Protein AF-0000000079288275 (afdb_homodimer)

Sequence (372 aa):
MGVQYTINTARDIMYWPRMHTELVEAVQRCAICQESQPALPKEPLMKHPVPKKPWQLVASDCFEVNGQNYCVLVDLYSDYINLRALEDMTSKSLIKELKPVFATHGIPHTLIADNGSNYVSREFTQFANDWDFEHTNSSPYHSKSNGKTESTVKLAKGLVTKAAKNKSDVWKAILEWRNTHYSGNVMGVQYTINTARDIMYWPRMHTELVEAVQRCAICQESQPALPKEPLMKHPVPKKPWQLVASDCFEVNGQNYCVLVDLYSDYINLRALEDMTSKSLIKELKPVFATHGIPHTLIADNGSNYVSREFTQFANDWDFEHTNSSPYHSKSNGKTESTVKLAKGLVTKAAKNKSDVWKAILEWRNTHYSGNV

Solvent-accessible surface area (backbone atoms only — not comparable to full-atom values): 20732 Å² total; per-residue (Å²): 138,76,83,73,77,69,80,66,86,65,79,72,67,56,50,26,67,27,48,42,47,52,44,43,47,49,44,48,51,44,48,58,59,62,58,68,57,85,71,72,82,66,70,78,66,75,71,62,83,58,52,88,44,76,39,35,36,27,36,39,54,72,50,73,53,97,88,43,33,35,36,40,38,29,22,67,50,72,65,47,79,43,71,41,79,29,91,47,81,42,30,67,39,46,49,66,56,44,43,50,49,30,37,52,51,36,70,36,52,30,40,30,30,59,81,46,69,36,59,62,32,70,68,31,47,49,49,31,59,76,64,64,36,43,79,35,67,55,51,93,50,55,74,65,49,39,50,52,48,51,51,52,52,49,49,53,50,48,55,43,46,53,28,50,73,69,70,41,62,43,46,60,51,52,30,49,49,49,36,65,71,63,52,58,93,115,138,80,85,74,80,71,78,69,85,75,67,72,69,57,46,27,62,27,48,38,49,55,42,43,46,48,44,49,53,45,48,58,58,61,58,69,57,86,71,72,81,67,71,78,67,74,73,64,84,59,53,88,42,75,38,36,35,28,36,40,54,71,50,71,54,97,89,42,34,34,35,40,39,31,24,67,50,73,65,46,79,44,71,42,78,28,91,46,80,43,31,68,40,46,48,64,55,46,44,50,51,30,36,49,48,35,69,37,53,30,40,30,31,59,82,46,67,36,60,63,32,71,69,31,49,49,49,31,59,76,65,64,34,43,79,34,67,54,52,94,50,57,75,67,51,39,50,52,48,52,51,52,51,50,49,53,48,49,55,42,46,53,26,50,73,68,71,40,62,43,43,60,51,51,30,50,50,49,39,64,70,62,50,57,92,113

Organism: Patiria miniata (NCBI:txid46514)

Secondary structure (DSSP, 8-state):
----------------HHHHHHHHHHHHHHHHHHTTS--------------SSTTSEEEEEEEEETTEEEEEEEETTTTEEEEEEESSSSHHHHHHHHHHHHHHH---SEEEE---HHHHSHHHHHHHHHHT-EEESS-SS-HHHHHHHHHHHHHHHHHHHHHHHTT--HHHHHHHHHHHHHSTT-/----------------HHHHHHHHHHHHHHHHHHTTS--------------SSTTSEEEEEEEEETTEEEEEEEETTTTEEEEEEESSSSHHHHHHHHHHHHHHH---SEEEE---HHHHSHHHHHHHHHHT-EEESS-SS-HHHHHHHHHHHHHHHHHHHHHHHTT--HHHHHHHHHHHHHSTT-

Foldseek 3Di:
DDPPCCVDDPPAPPPDPCLQFVLLVVVVVVVVVVVPPDDDPPDPPPPFPQPPGWLQEKEKDWDDAPRWIKMWIATSNRLQIDIDTFPDLALVRVLVGVVVVCVRRNHYQEYAYAVDNNCPDPVNVVVCVVRVHYYDPAPPTDPVSRVSSVVSNVVLVVQQNVCVVVVHDSVVSSSVVCRVVRVPPD/DDPPCCVDDPPPPPPDPVLQFVLLVVVVVVVVVVVPPPDDPPDPPPPWPQPPGWLQEKEKDWDDAPRWIKMWIATRNRLQIDIDTFPDLALVRVLVGVVVVCVVRNHYQEYAYAVDNNCPDPVNVVVCVVRVHYYDPADPTDPVSRVSSVVSNVVLVVQQNVCVVVVHDSVVSSVVVSCVVRVPPD

InterPro domains:
  IPR001584 Integrase, catalytic core [PF00665] (53-143)
  IPR001584 Integrase, catalytic core [PS50994] (50-186)
  IPR012337 Ribonuclease H-like superfamily [SSF53098] (53-179)
  IPR036397 Ribonuclease H superfamily [G3DSA:3.30.420.10] (50-185)
  IPR041588 Integrase zinc-binding domain [PF17921] (1-38)

Structure (mmCIF, N/CA/C/O backbone):
data_AF-0000000079288275-model_v1
#
loop_
_entity.id
_entity.type
_entity.pdbx_description
1 polymer 'Integrase catalytic domain-containing protein'
#
loop_
_atom_site.group_PDB
_atom_site.id
_atom_site.type_symbol
_atom_site.label_atom_id
_atom_site.label_alt_id
_atom_site.label_comp_id
_atom_site.label_asym_id
_atom_site.label_entity_id
_atom_site.label_seq_id
_atom_site.pdbx_PDB_ins_code
_atom_site.Cartn_x
_atom_site.Cartn_y
_atom_site.Cartn_z
_atom_site.occupancy
_atom_site.B_iso_or_equiv
_atom_site.auth_seq_id
_atom_site.auth_comp_id
_atom_site.auth_asym_id
_atom_site.auth_atom_id
_atom_site.pdbx_PDB_model_num
ATOM 1 N N . MET A 1 1 ? 31.625 -5.637 33.531 1 21.44 1 MET A N 1
ATOM 2 C CA . MET A 1 1 ? 31.469 -4.301 32.969 1 21.44 1 MET A CA 1
ATOM 3 C C . MET A 1 1 ? 30.672 -4.355 31.656 1 21.44 1 MET A C 1
ATOM 5 O O . MET A 1 1 ? 31.109 -4.984 30.688 1 21.44 1 MET A O 1
ATOM 9 N N . GLY A 1 2 ? 29.312 -4.488 31.609 1 21.25 2 GLY A N 1
ATOM 10 C CA . GLY A 1 2 ? 28.297 -5.172 30.844 1 21.25 2 GLY A CA 1
ATOM 11 C C . GLY A 1 2 ? 27.922 -4.438 29.562 1 21.25 2 GLY A C 1
ATOM 12 O O . GLY A 1 2 ? 27.734 -3.221 29.578 1 21.25 2 GLY A O 1
ATOM 13 N N . VAL A 1 3 ? 28.516 -4.762 28.406 1 23.67 3 VAL A N 1
ATOM 14 C CA . VAL A 1 3 ? 28.328 -4.145 27.094 1 23.67 3 VAL A CA 1
ATOM 15 C C . VAL A 1 3 ? 26.844 -3.984 26.797 1 23.67 3 VAL A C 1
ATOM 17 O O . VAL A 1 3 ? 26.109 -4.973 26.719 1 23.67 3 VAL A O 1
ATOM 20 N N . GLN A 1 4 ? 26.141 -3.096 27.531 1 22.55 4 GLN A N 1
ATOM 21 C CA . GLN A 1 4 ? 24.734 -2.793 27.375 1 22.55 4 GLN A CA 1
ATOM 22 C C . GLN A 1 4 ? 24.391 -2.449 25.922 1 22.55 4 GLN A C 1
ATOM 24 O O . GLN A 1 4 ? 24.984 -1.524 25.344 1 22.55 4 GLN A O 1
ATOM 29 N N . TYR A 1 5 ? 24.266 -3.406 25.062 1 24.34 5 TYR A N 1
ATOM 30 C CA . TYR A 1 5 ? 23.812 -3.328 23.672 1 24.34 5 TYR A CA 1
ATOM 31 C C . TYR A 1 5 ? 22.562 -2.463 23.547 1 24.34 5 TYR A C 1
ATOM 33 O O . TYR A 1 5 ? 21.453 -2.924 23.828 1 24.34 5 TYR A O 1
ATOM 41 N N . THR A 1 6 ? 22.422 -1.302 24.266 1 25 6 THR A N 1
ATOM 42 C CA . THR A 1 6 ? 21.25 -0.44 24.125 1 25 6 THR A CA 1
ATOM 43 C C . THR A 1 6 ? 21.047 -0.047 22.672 1 25 6 THR A C 1
ATOM 45 O O . THR A 1 6 ? 21.703 0.863 22.172 1 25 6 THR A O 1
ATOM 48 N N . ILE A 1 7 ? 21.562 -0.787 21.766 1 28.25 7 ILE A N 1
ATOM 49 C CA . ILE A 1 7 ? 21.312 -0.358 20.391 1 28.25 7 ILE A CA 1
ATOM 50 C C . ILE A 1 7 ? 19.859 0.085 20.25 1 28.25 7 ILE A C 1
ATOM 52 O O . ILE A 1 7 ? 18.938 -0.732 20.359 1 28.25 7 ILE A O 1
ATOM 56 N N . ASN A 1 8 ? 19.375 1.177 20.875 1 28.83 8 ASN A N 1
ATOM 57 C CA . ASN A 1 8 ? 18.219 2.072 20.828 1 28.83 8 ASN A CA 1
ATOM 58 C C . ASN A 1 8 ? 17.578 2.076 19.438 1 28.83 8 ASN A C 1
ATOM 60 O O . ASN A 1 8 ? 18.188 1.646 18.469 1 28.83 8 ASN A O 1
ATOM 64 N N . THR A 1 9 ? 16.297 2.801 19.375 1 30.28 9 THR A N 1
ATOM 65 C CA . THR A 1 9 ? 15.188 2.994 18.438 1 30.28 9 THR A CA 1
ATOM 66 C C . THR A 1 9 ? 15.703 3.564 17.125 1 30.28 9 THR A C 1
ATOM 68 O O . THR A 1 9 ? 16.016 4.75 17.031 1 30.28 9 THR A O 1
ATOM 71 N N . ALA A 1 10 ? 16.812 3.152 16.703 1 31.86 10 ALA A N 1
ATOM 72 C CA . ALA A 1 10 ? 17.219 3.623 15.391 1 31.86 10 ALA A CA 1
ATOM 73 C C . ALA A 1 10 ? 16 3.85 14.484 1 31.86 10 ALA A C 1
ATOM 75 O O . ALA A 1 10 ? 15.188 2.947 14.297 1 31.86 10 ALA A O 1
ATOM 76 N N . ARG A 1 11 ? 15.539 4.977 14.602 1 33.56 11 ARG A N 1
ATOM 77 C CA . ARG A 1 11 ? 14.68 5.539 13.562 1 33.56 11 ARG A CA 1
ATOM 78 C C . ARG A 1 11 ? 14.883 4.82 12.234 1 33.56 11 ARG A C 1
ATOM 80 O O . ARG A 1 11 ? 16.016 4.586 11.812 1 33.56 11 ARG A O 1
ATOM 87 N N . ASP A 1 12 ? 13.797 4.062 11.859 1 34.66 12 ASP A N 1
ATOM 88 C CA . ASP A 1 12 ? 13.227 3.111 10.906 1 34.66 12 ASP A CA 1
ATOM 89 C C . ASP A 1 12 ? 13.727 3.395 9.484 1 34.66 12 ASP A C 1
ATOM 91 O O . ASP A 1 12 ? 13.625 4.523 9 1 34.66 12 ASP A O 1
ATOM 95 N N . ILE A 1 13 ? 14.898 2.756 9.273 1 33.44 13 ILE A N 1
ATOM 96 C CA . ILE A 1 13 ? 15.359 2.588 7.902 1 33.44 13 ILE A CA 1
ATOM 97 C C . ILE A 1 13 ? 14.164 2.404 6.969 1 33.44 13 ILE A C 1
ATOM 99 O O . ILE A 1 13 ? 13.352 1.498 7.164 1 33.44 13 ILE A O 1
ATOM 103 N N . MET A 1 14 ? 13.844 3.545 6.523 1 36.19 14 MET A N 1
ATOM 104 C CA . MET A 1 14 ? 12.805 3.582 5.492 1 36.19 14 MET A CA 1
ATOM 105 C C . MET A 1 14 ? 13.109 2.584 4.379 1 36.19 14 MET A C 1
ATOM 107 O O . MET A 1 14 ? 14.133 2.695 3.701 1 36.19 14 MET A O 1
ATOM 111 N N . TYR A 1 15 ? 12.953 1.323 4.762 1 36.31 15 TYR A N 1
ATOM 112 C CA . TYR A 1 15 ? 12.938 0.302 3.721 1 36.31 15 TYR A CA 1
ATOM 113 C C . TYR A 1 15 ? 11.984 0.691 2.596 1 36.31 15 TYR A C 1
ATOM 115 O O . TYR A 1 15 ? 10.781 0.87 2.824 1 36.31 15 TYR A O 1
ATOM 123 N N . TRP A 1 16 ? 12.547 1.478 1.837 1 41.44 16 TRP A N 1
ATOM 124 C CA . TRP A 1 16 ? 11.656 1.731 0.709 1 41.44 16 TRP A CA 1
ATOM 125 C C . TRP A 1 16 ? 11.648 0.548 -0.253 1 41.44 16 TRP A C 1
ATOM 127 O O . TRP A 1 16 ? 12.695 -0.051 -0.521 1 41.44 16 TRP A O 1
ATOM 137 N N . PRO A 1 17 ? 10.703 0.061 -0.524 1 41.16 17 PRO A N 1
ATOM 138 C CA . PRO A 1 17 ? 10.57 -1.178 -1.294 1 41.16 17 PRO A CA 1
ATOM 139 C C . PRO A 1 17 ? 11.641 -1.318 -2.371 1 41.16 17 PRO A C 1
ATOM 141 O O . PRO A 1 17 ? 12.188 -2.406 -2.564 1 41.16 17 PRO A O 1
ATOM 144 N N . ARG A 1 18 ? 11.898 -0.379 -3.148 1 43.19 18 ARG A N 1
ATOM 145 C CA . ARG A 1 18 ? 12.859 -0.574 -4.227 1 43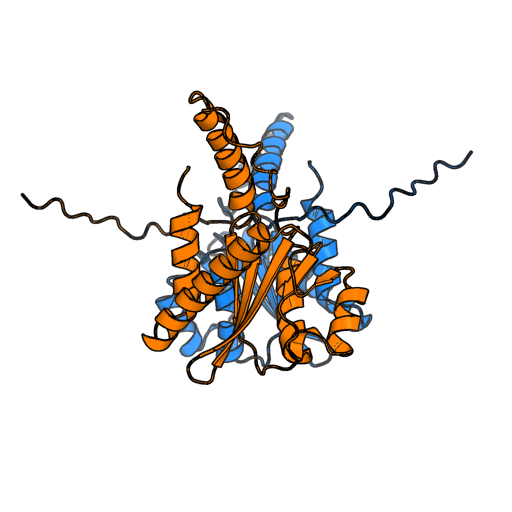.19 18 ARG A CA 1
ATOM 146 C C . ARG A 1 18 ? 14.289 -0.612 -3.684 1 43.19 18 ARG A C 1
ATOM 148 O O . ARG A 1 18 ? 15.203 -1.064 -4.367 1 43.19 18 ARG A O 1
ATOM 155 N N . MET A 1 19 ? 14.508 -0.026 -2.525 1 45.91 19 MET A N 1
ATOM 156 C CA . MET A 1 19 ? 15.836 -0.227 -1.95 1 45.91 19 MET A CA 1
ATOM 157 C C . MET A 1 19 ? 16.156 -1.714 -1.823 1 45.91 19 MET A C 1
ATOM 159 O O . MET A 1 19 ? 17.312 -2.117 -1.943 1 45.91 19 MET A O 1
ATOM 163 N N . HIS A 1 20 ? 15.133 -2.334 -1.884 1 44.97 20 HIS A N 1
ATOM 164 C CA . HIS A 1 20 ? 15.336 -3.771 -1.732 1 44.97 20 HIS A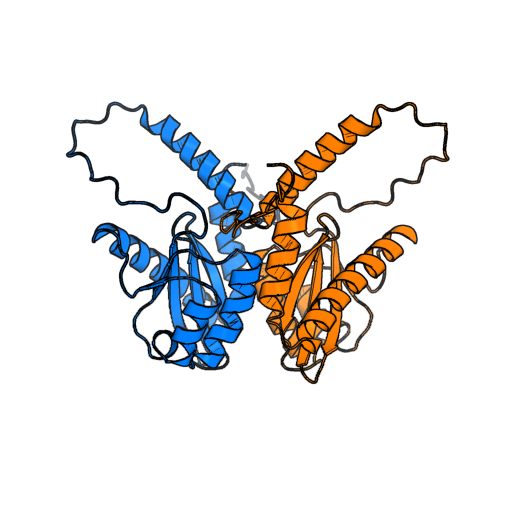 CA 1
ATOM 165 C C . HIS A 1 20 ? 15.969 -4.371 -2.982 1 44.97 20 HIS A C 1
ATOM 167 O O . HIS A 1 20 ? 16.906 -5.164 -2.889 1 44.97 20 HIS A O 1
ATOM 173 N N . THR A 1 21 ? 15.398 -3.809 -4.078 1 45.12 21 THR A N 1
ATOM 174 C CA . THR A 1 21 ? 15.922 -4.43 -5.293 1 45.12 21 THR A CA 1
ATOM 175 C C . THR A 1 21 ? 17.406 -4.109 -5.473 1 45.12 21 THR A C 1
ATOM 177 O O . THR A 1 21 ? 18.203 -4.992 -5.789 1 45.12 21 THR A O 1
ATOM 180 N N . GLU A 1 22 ? 17.656 -2.865 -5.301 1 46.19 22 GLU A N 1
ATOM 181 C CA . GLU A 1 22 ? 19.062 -2.535 -5.461 1 46.19 22 GLU A CA 1
ATOM 182 C C . GLU A 1 22 ? 19.906 -3.182 -4.367 1 46.19 22 GLU A C 1
ATOM 184 O O . GLU A 1 22 ? 21.031 -3.631 -4.621 1 46.19 22 GLU A O 1
ATOM 189 N N . LEU A 1 23 ? 19.312 -3.18 -3.32 1 44.62 23 LEU A N 1
ATOM 190 C CA . LEU A 1 23 ? 20 -3.854 -2.229 1 44.62 23 LEU A CA 1
ATOM 191 C C . LEU A 1 23 ? 20.141 -5.348 -2.51 1 44.62 23 LEU A C 1
ATOM 193 O O . LEU A 1 23 ? 21.203 -5.93 -2.299 1 44.62 23 LEU A O 1
ATOM 197 N N . VAL A 1 24 ? 19.062 -5.777 -3.004 1 45.59 24 VAL A N 1
ATOM 198 C CA . VAL A 1 24 ? 19.125 -7.188 -3.375 1 45.59 24 VAL A CA 1
ATOM 199 C C . VAL A 1 24 ? 20.109 -7.379 -4.52 1 45.59 24 VAL A C 1
ATOM 201 O O . VAL A 1 24 ? 20.922 -8.312 -4.5 1 45.59 24 VAL A O 1
ATOM 204 N N . GLU A 1 25 ? 19.969 -6.398 -5.43 1 48.06 25 GLU A N 1
ATOM 205 C CA . GLU A 1 25 ? 20.938 -6.496 -6.52 1 48.06 25 GLU A CA 1
ATOM 206 C C . GLU A 1 25 ? 22.375 -6.305 -6.012 1 48.06 25 GLU A C 1
ATOM 208 O O . GLU A 1 25 ? 23.281 -7 -6.449 1 48.06 25 GLU A O 1
ATOM 213 N N . ALA A 1 26 ? 22.375 -5.355 -5.129 1 43.62 26 ALA A N 1
ATOM 214 C CA . ALA A 1 26 ? 23.688 -5.113 -4.547 1 43.62 26 ALA A CA 1
ATOM 215 C C . ALA A 1 26 ? 24.156 -6.32 -3.738 1 43.62 26 ALA A C 1
ATOM 217 O O . ALA A 1 26 ? 25.328 -6.711 -3.818 1 43.62 26 ALA A O 1
ATOM 218 N N . VAL A 1 27 ? 23.234 -6.844 -3.041 1 43.66 27 VAL A N 1
ATOM 219 C CA . VAL A 1 27 ? 23.562 -8.023 -2.244 1 43.66 27 VAL A CA 1
ATOM 220 C C . VAL A 1 27 ? 23.797 -9.219 -3.164 1 43.66 27 VAL A C 1
ATOM 222 O O . VAL A 1 27 ? 24.703 -10.016 -2.938 1 43.66 27 VAL A O 1
ATOM 225 N N . GLN A 1 28 ? 22.938 -9.289 -4.082 1 42.5 28 GLN A N 1
ATOM 226 C CA . GLN A 1 28 ? 23.125 -10.375 -5.043 1 42.5 28 GLN A CA 1
ATOM 227 C C . GLN A 1 28 ? 24.438 -10.203 -5.816 1 42.5 28 GLN A C 1
ATOM 229 O O . GLN A 1 28 ? 25.109 -11.188 -6.109 1 42.5 28 GLN A O 1
ATOM 234 N N . ARG A 1 29 ? 24.641 -8.977 -6.039 1 41.16 29 ARG A N 1
ATOM 235 C CA . ARG A 1 29 ? 25.953 -8.734 -6.652 1 41.16 29 ARG A CA 1
ATOM 236 C C . ARG A 1 29 ? 27.078 -9.133 -5.711 1 41.16 29 ARG A C 1
ATOM 238 O O . ARG A 1 29 ? 28.125 -9.625 -6.156 1 41.16 29 ARG A O 1
ATOM 245 N N . CYS A 1 30 ? 26.766 -8.812 -4.496 1 37.91 30 CYS A N 1
ATOM 246 C CA . CYS A 1 30 ? 27.797 -9.203 -3.537 1 37.91 30 CYS A CA 1
ATOM 247 C C . CYS A 1 30 ? 27.891 -10.719 -3.42 1 37.91 30 CYS A C 1
ATOM 249 O O . CYS A 1 30 ? 28.969 -11.273 -3.201 1 37.91 30 CYS A O 1
ATOM 251 N N . ALA A 1 31 ? 26.703 -11.297 -3.449 1 36.31 31 ALA A N 1
ATOM 252 C CA . ALA A 1 31 ? 26.734 -12.75 -3.336 1 36.31 31 ALA A CA 1
ATOM 253 C C . ALA A 1 31 ? 27.469 -13.375 -4.52 1 36.31 31 ALA A C 1
ATOM 255 O O . ALA A 1 31 ? 28.156 -14.391 -4.367 1 36.31 31 ALA A O 1
ATOM 256 N N . ILE A 1 32 ? 27.359 -12.727 -5.617 1 36.34 32 ILE A N 1
ATOM 257 C CA . ILE A 1 32 ? 28.203 -13.219 -6.703 1 36.34 32 ILE A CA 1
ATOM 258 C C . ILE A 1 32 ? 29.672 -13.117 -6.301 1 36.34 32 ILE A C 1
ATOM 260 O O . ILE A 1 32 ? 30.484 -13.977 -6.656 1 36.34 32 ILE A O 1
ATOM 264 N N . CYS A 1 33 ? 29.891 -12.117 -5.477 1 35.69 33 CYS A N 1
ATOM 265 C CA . CYS A 1 33 ? 31.297 -12.008 -5.059 1 35.69 33 CYS A CA 1
ATOM 266 C C . CYS A 1 33 ? 31.672 -13.18 -4.164 1 35.69 33 CYS A C 1
ATOM 268 O O . CYS A 1 33 ? 32.844 -13.586 -4.133 1 35.69 33 CYS A O 1
ATOM 270 N N . GLN A 1 34 ? 30.703 -13.516 -3.355 1 34.91 34 GLN A N 1
ATOM 271 C CA . GLN A 1 34 ? 31.141 -14.555 -2.428 1 34.91 34 GLN A CA 1
ATOM 272 C C . GLN A 1 34 ? 31.281 -15.898 -3.135 1 34.91 34 GLN A C 1
ATOM 274 O O . GLN A 1 34 ? 31.812 -16.859 -2.561 1 34.91 34 GLN A O 1
ATOM 279 N N . GLU A 1 35 ? 30.625 -16.109 -4.27 1 34.06 35 GLU A N 1
ATOM 280 C CA . GLU A 1 35 ? 30.734 -17.422 -4.914 1 34.06 35 GLU A CA 1
ATOM 281 C C . GLU A 1 35 ? 32.156 -17.688 -5.395 1 34.06 35 GLU A C 1
ATOM 283 O O . GLU A 1 35 ? 32.406 -18.688 -6.062 1 34.06 35 GLU A O 1
ATOM 288 N N . SER A 1 36 ? 33.062 -16.844 -5.121 1 34.66 36 SER A N 1
ATOM 289 C CA . SER A 1 36 ? 34.344 -17.281 -5.633 1 34.66 36 SER A CA 1
ATOM 290 C C . SER A 1 36 ? 34.844 -18.516 -4.887 1 34.66 36 SER A C 1
ATOM 292 O O . SER A 1 36 ? 36 -18.906 -5.047 1 34.66 36 SER A O 1
ATOM 294 N N . GLN A 1 37 ? 34.125 -19.016 -3.895 1 32.09 37 GLN A N 1
ATOM 295 C CA . GLN A 1 37 ? 34.844 -20.203 -3.445 1 32.09 37 GLN A CA 1
ATOM 296 C C . GLN A 1 37 ? 34.781 -21.312 -4.477 1 32.09 37 GLN A C 1
ATOM 298 O O . GLN A 1 37 ? 33.812 -21.406 -5.238 1 32.09 37 GLN A O 1
ATOM 303 N N . PRO A 1 38 ? 35.781 -22.25 -4.703 1 32.97 38 PRO A N 1
ATOM 304 C CA . PRO A 1 38 ? 35.875 -23.359 -5.652 1 32.97 38 PRO A CA 1
ATOM 305 C C . PRO A 1 38 ? 34.656 -24.266 -5.66 1 32.97 38 PRO A C 1
ATOM 307 O O . PRO A 1 38 ? 34.188 -24.703 -4.602 1 32.97 38 PRO A O 1
ATOM 310 N N . ALA A 1 39 ? 33.719 -24.141 -6.512 1 34.62 39 ALA A N 1
ATOM 311 C CA . ALA A 1 39 ? 32.5 -24.953 -6.75 1 34.62 39 ALA A CA 1
ATOM 312 C C . ALA A 1 39 ? 32.875 -26.422 -6.949 1 34.62 39 ALA A C 1
ATOM 314 O O . ALA A 1 39 ? 33.719 -26.75 -7.793 1 34.62 39 ALA A O 1
ATOM 315 N N . LEU A 1 40 ? 32.938 -27.312 -6.031 1 33.84 40 LEU A N 1
ATOM 316 C CA . LEU A 1 40 ? 32.875 -28.703 -6.453 1 33.84 40 LEU A CA 1
ATOM 317 C C . LEU A 1 40 ? 31.875 -28.875 -7.598 1 33.84 40 LEU A C 1
ATOM 319 O O . LEU A 1 40 ? 30.906 -28.109 -7.699 1 33.84 40 LEU A O 1
ATOM 323 N N . PRO A 1 41 ? 32.094 -29.688 -8.703 1 34.22 41 PRO A N 1
ATOM 324 C CA . PRO A 1 41 ? 31.297 -29.859 -9.93 1 34.22 41 PRO A CA 1
ATOM 325 C C . PRO A 1 41 ? 29.812 -30.047 -9.656 1 34.22 41 PRO A C 1
ATOM 327 O O . PRO A 1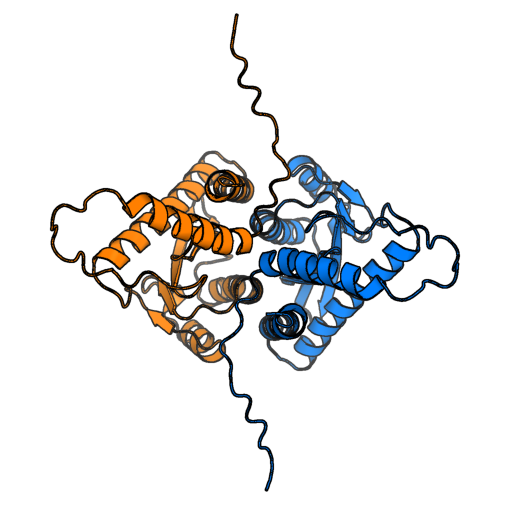 41 ? 29.078 -30.5 -10.531 1 34.22 41 PRO A O 1
ATOM 330 N N . LYS A 1 42 ? 29.281 -29.75 -8.547 1 35.47 42 LYS A N 1
ATOM 331 C CA . LYS A 1 42 ? 27.906 -30.234 -8.445 1 35.47 42 LYS A CA 1
ATOM 332 C C . LYS A 1 42 ? 27.094 -29.906 -9.695 1 35.47 42 LYS A C 1
ATOM 334 O O . LYS A 1 42 ? 27.422 -28.938 -10.406 1 35.47 42 LYS A O 1
ATOM 339 N N . GLU A 1 43 ? 26.266 -30.938 -10.242 1 34.94 43 GLU A N 1
ATOM 340 C CA . GLU A 1 43 ? 25.359 -30.891 -11.383 1 34.94 43 GLU A CA 1
ATOM 341 C C . GLU A 1 43 ? 24.828 -29.469 -11.594 1 34.94 43 GLU A C 1
ATOM 343 O O . GLU A 1 43 ? 24.656 -28.719 -10.633 1 34.94 43 GLU A O 1
ATOM 348 N N . PRO A 1 44 ? 25.062 -28.922 -12.836 1 35.31 44 PRO A N 1
ATOM 349 C CA . PRO A 1 44 ? 24.578 -27.594 -13.156 1 35.31 44 PRO A CA 1
ATOM 350 C C . PRO A 1 44 ? 23.25 -27.266 -12.477 1 35.31 44 PRO A C 1
ATOM 352 O O . PRO A 1 44 ? 22.25 -27.984 -12.672 1 35.31 44 PRO A O 1
ATOM 355 N N . LEU A 1 45 ? 23.219 -27.25 -11.227 1 37.81 45 LEU A N 1
ATOM 356 C CA . LEU A 1 45 ? 21.953 -26.859 -10.625 1 37.81 45 LEU A CA 1
ATOM 357 C C . LEU A 1 45 ? 21.141 -25.984 -11.578 1 37.81 45 LEU A C 1
ATOM 359 O O . LEU A 1 45 ? 21.609 -24.938 -12.023 1 37.81 45 LEU A O 1
ATOM 363 N N . MET A 1 46 ? 20.562 -26.672 -12.656 1 38.22 46 MET A N 1
ATOM 364 C CA . MET A 1 46 ? 19.609 -25.938 -13.484 1 38.22 46 MET A CA 1
ATOM 365 C C . MET A 1 46 ? 19.078 -24.703 -12.758 1 38.22 46 MET A C 1
ATOM 367 O O . MET A 1 46 ? 18.562 -24.812 -11.641 1 38.22 46 MET A O 1
ATOM 371 N N . LYS A 1 47 ? 19.734 -23.672 -12.914 1 43.66 47 LYS A N 1
ATOM 372 C CA . LYS A 1 47 ? 19.516 -22.344 -12.367 1 43.66 47 LYS A CA 1
ATOM 373 C C . LYS A 1 47 ? 18.031 -21.984 -12.359 1 43.66 47 LYS A C 1
ATOM 375 O O . LYS A 1 47 ? 17.375 -22.047 -13.398 1 43.66 47 LYS A O 1
ATOM 380 N N . HIS A 1 48 ? 17.109 -22.547 -11.586 1 47.69 48 HIS A N 1
ATOM 381 C CA . HIS A 1 48 ? 15.727 -22.141 -11.414 1 47.69 48 HIS A CA 1
ATOM 382 C C . HIS A 1 48 ? 15.508 -20.688 -11.859 1 47.69 48 HIS A C 1
ATOM 384 O O . HIS A 1 48 ? 16.328 -19.812 -11.547 1 47.69 48 HIS A O 1
ATOM 390 N N . PRO A 1 49 ? 14.758 -20.5 -13.016 1 54.62 49 PRO A N 1
ATOM 391 C CA . PRO A 1 49 ? 14.656 -19.094 -13.406 1 54.62 49 PRO A CA 1
ATOM 392 C C . PRO A 1 49 ? 14.203 -18.188 -12.266 1 54.62 49 PRO A C 1
ATOM 394 O O . PRO A 1 49 ? 13.109 -18.375 -11.719 1 54.62 49 PRO A O 1
ATOM 397 N N . VAL A 1 50 ? 14.93 -17.875 -11.461 1 67.88 50 VAL A N 1
ATOM 398 C CA . VAL A 1 50 ? 14.766 -16.812 -10.477 1 67.88 50 VAL A CA 1
ATOM 399 C C . VAL A 1 50 ? 14.438 -15.5 -11.188 1 67.88 50 VAL A C 1
ATOM 401 O O . VAL A 1 50 ? 14.984 -15.203 -12.25 1 67.88 50 VAL A O 1
ATOM 404 N N . PRO A 1 51 ? 13.156 -15.039 -10.742 1 80.69 51 PRO A N 1
ATOM 405 C CA . PRO A 1 51 ? 12.906 -13.727 -11.344 1 80.69 51 PRO A CA 1
ATOM 406 C C . PRO A 1 51 ? 14.172 -12.875 -11.453 1 80.69 51 PRO A C 1
ATOM 408 O O . PRO A 1 51 ? 15.023 -12.922 -10.562 1 80.69 51 PRO A O 1
ATOM 411 N N . LYS A 1 52 ? 14.211 -12.203 -12.547 1 78.75 52 LYS A N 1
ATOM 412 C CA . LYS A 1 52 ? 15.406 -11.422 -12.828 1 78.75 52 LYS A CA 1
ATOM 413 C C . LYS A 1 52 ? 15.25 -9.984 -12.344 1 78.75 52 LYS A C 1
ATOM 415 O O . LYS A 1 52 ? 16.234 -9.25 -12.227 1 78.75 52 LYS A O 1
ATOM 420 N N . LYS A 1 53 ? 13.984 -9.609 -12.117 1 81.38 53 LYS A N 1
ATOM 421 C CA . LYS A 1 53 ? 13.727 -8.25 -11.656 1 81.38 53 LYS A CA 1
ATOM 422 C C . LYS A 1 53 ? 12.609 -8.219 -10.625 1 81.38 53 LYS A C 1
ATOM 424 O O . LYS A 1 53 ? 11.805 -9.148 -10.539 1 81.38 53 LYS A O 1
ATOM 429 N N . PRO A 1 54 ? 12.594 -7.191 -9.906 1 83.44 54 PRO A N 1
ATOM 430 C CA . PRO A 1 54 ? 11.523 -7.039 -8.922 1 83.44 54 PRO A CA 1
ATOM 431 C C . PRO A 1 54 ? 10.133 -7.043 -9.562 1 83.44 54 PRO A C 1
ATOM 433 O O . PRO A 1 54 ? 9.945 -6.496 -10.648 1 83.44 54 PRO A O 1
ATOM 436 N N . TRP A 1 55 ? 9.289 -7.707 -8.883 1 88.75 55 TRP A N 1
ATOM 437 C CA . TRP A 1 55 ? 7.859 -7.707 -9.188 1 88.75 55 TRP A CA 1
ATOM 438 C C . TRP A 1 55 ? 7.59 -8.383 -10.531 1 88.75 55 TRP A C 1
ATOM 440 O O . TRP A 1 55 ? 6.559 -8.141 -11.156 1 88.75 55 TRP A O 1
ATOM 450 N N . GLN A 1 56 ? 8.562 -9.102 -11.031 1 89.38 56 GLN A N 1
ATOM 451 C CA . GLN A 1 56 ? 8.336 -9.93 -12.211 1 89.38 56 GLN A CA 1
ATOM 452 C C . GLN A 1 56 ? 7.402 -11.094 -11.898 1 89.38 56 GLN A C 1
ATOM 454 O O . GLN A 1 56 ? 6.43 -11.32 -12.617 1 89.38 56 GLN A O 1
ATOM 459 N N . LEU A 1 57 ? 7.762 -11.695 -10.836 1 91.5 57 LEU A N 1
ATOM 460 C CA . LEU A 1 57 ? 6.961 -12.805 -10.32 1 91.5 57 LEU A CA 1
ATOM 461 C C . LEU A 1 57 ? 6.488 -12.523 -8.898 1 91.5 57 LEU A C 1
ATOM 463 O O . LEU A 1 57 ? 7.305 -12.273 -8.008 1 91.5 57 LEU A O 1
ATOM 467 N N . VAL A 1 58 ? 5.145 -12.57 -8.758 1 94.31 58 VAL A N 1
ATOM 468 C CA . VAL A 1 58 ? 4.566 -12.273 -7.449 1 94.31 58 VAL A CA 1
ATOM 469 C C . VAL A 1 58 ? 3.662 -13.43 -7.02 1 94.31 58 VAL A C 1
ATOM 471 O O . VAL A 1 58 ? 2.822 -13.891 -7.793 1 94.31 58 VAL A O 1
ATOM 474 N N . ALA A 1 59 ? 3.938 -13.938 -5.859 1 95.12 59 ALA A N 1
ATOM 475 C CA . ALA A 1 59 ? 3.064 -14.961 -5.285 1 95.12 59 ALA A CA 1
ATOM 476 C C . ALA A 1 59 ? 2.025 -14.328 -4.359 1 95.12 59 ALA A C 1
ATOM 478 O O . ALA A 1 59 ? 2.309 -13.352 -3.67 1 95.12 59 ALA A O 1
ATOM 479 N N . SER A 1 60 ? 0.842 -14.922 -4.34 1 96.19 60 SER A N 1
ATOM 480 C CA . SER A 1 60 ? -0.219 -14.367 -3.502 1 96.19 60 SER A CA 1
ATOM 481 C C . SER A 1 60 ? -1.095 -15.469 -2.92 1 96.19 60 SER A C 1
ATOM 483 O O . SER A 1 60 ? -1.257 -16.531 -3.531 1 96.19 60 SER A O 1
ATOM 485 N N . ASP A 1 61 ? -1.602 -15.242 -1.805 1 95.44 61 ASP A N 1
ATOM 486 C CA . ASP A 1 61 ? -2.568 -16.125 -1.156 1 95.44 61 ASP A CA 1
ATOM 487 C C . ASP A 1 61 ? -3.484 -15.336 -0.22 1 95.44 61 ASP A C 1
ATOM 489 O O . ASP A 1 61 ? -3.053 -14.375 0.418 1 95.44 61 ASP A O 1
ATOM 493 N N . CYS A 1 62 ? -4.715 -15.711 -0.212 1 96.81 62 CYS A N 1
ATOM 494 C CA . CYS A 1 62 ? -5.691 -15.125 0.698 1 96.81 62 CYS A CA 1
ATOM 495 C C . CYS A 1 62 ? -6.035 -16.078 1.828 1 96.81 62 CYS A C 1
ATOM 497 O O . CYS A 1 62 ? -6.082 -17.297 1.621 1 96.81 62 CYS A O 1
ATOM 499 N N . PHE A 1 63 ? -6.246 -15.547 3.02 1 95.56 63 PHE A N 1
ATOM 500 C CA . PHE A 1 63 ? -6.52 -16.375 4.184 1 95.56 63 PHE A CA 1
ATOM 501 C C . PHE A 1 63 ? -7.285 -15.594 5.242 1 95.56 63 PHE A C 1
ATOM 503 O O . PHE A 1 63 ? -7.406 -14.367 5.148 1 95.56 63 PHE A O 1
ATOM 510 N N . GLU A 1 64 ? -7.859 -16.328 6.121 1 96.31 64 GLU A N 1
ATOM 511 C CA . GLU A 1 64 ? -8.641 -15.727 7.203 1 96.31 64 GLU A CA 1
ATOM 512 C C . GLU A 1 64 ? -8 -16.016 8.562 1 96.31 64 GLU A C 1
ATOM 514 O O . GLU A 1 64 ? -7.555 -17.125 8.82 1 96.31 64 GLU A O 1
ATOM 519 N N . VAL A 1 65 ? -7.879 -14.992 9.375 1 96.25 65 VAL A N 1
ATOM 520 C CA . VAL A 1 65 ? -7.406 -15.125 10.75 1 96.25 65 VAL A CA 1
ATOM 521 C C . VAL A 1 65 ? -8.336 -14.367 11.695 1 96.25 65 VAL A C 1
ATOM 523 O O . VAL A 1 65 ? -8.539 -13.164 11.539 1 96.25 65 VAL A O 1
ATOM 526 N N . ASN A 1 66 ? -8.906 -15.047 12.695 1 95.12 66 ASN A N 1
ATOM 527 C CA . ASN A 1 66 ? -9.773 -14.438 13.695 1 95.12 66 ASN A CA 1
ATOM 528 C C . ASN A 1 66 ? -10.898 -13.633 13.055 1 95.12 66 ASN A C 1
ATOM 530 O O . ASN A 1 66 ? -11.164 -12.5 13.469 1 95.12 66 ASN A O 1
ATOM 534 N N . GLY A 1 67 ? -11.414 -14.078 11.961 1 95.12 67 GLY A N 1
ATOM 535 C CA . GLY A 1 67 ? -12.57 -13.469 11.336 1 95.12 67 GLY A CA 1
ATOM 536 C C . GLY A 1 67 ? -12.211 -12.359 10.359 1 95.12 67 GLY A C 1
ATOM 537 O O . GLY A 1 67 ? -13.086 -11.773 9.719 1 95.12 67 GLY A O 1
ATOM 538 N N . GLN A 1 68 ? -10.961 -11.984 10.266 1 97.06 68 GLN A N 1
ATOM 539 C CA . GLN A 1 68 ? -10.492 -10.977 9.32 1 97.06 68 GLN A CA 1
ATOM 540 C C . GLN A 1 68 ? -9.82 -11.625 8.117 1 97.06 68 GLN A C 1
ATOM 542 O O . GLN A 1 68 ? -8.977 -12.516 8.273 1 97.06 68 GLN A O 1
A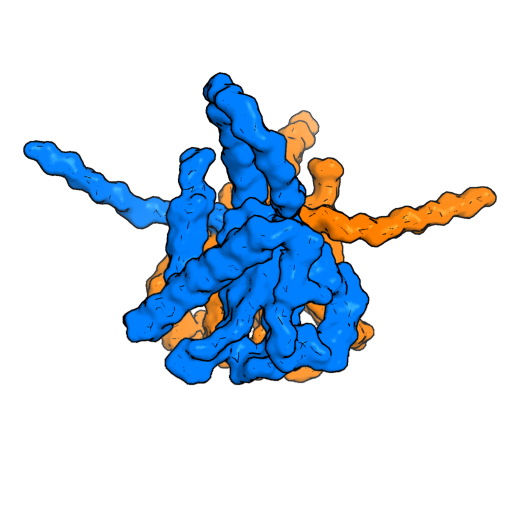TOM 547 N N . ASN A 1 69 ? -10.266 -11.227 6.918 1 97.44 69 ASN A N 1
ATOM 548 C CA . ASN A 1 69 ? -9.68 -11.734 5.684 1 97.44 69 ASN A CA 1
ATOM 549 C C . ASN A 1 69 ? -8.453 -10.922 5.27 1 97.44 69 ASN A C 1
ATOM 551 O O . ASN A 1 69 ? -8.453 -9.695 5.359 1 97.44 69 ASN A O 1
ATOM 555 N N . TYR A 1 70 ? -7.414 -11.68 4.859 1 97.75 70 TYR A N 1
ATOM 556 C CA . TYR A 1 70 ? -6.176 -11.047 4.402 1 97.75 70 TYR A CA 1
ATOM 557 C C . TYR A 1 70 ? -5.746 -11.609 3.053 1 97.75 70 TYR A C 1
ATOM 559 O O . TYR A 1 70 ? -6.172 -12.695 2.66 1 97.75 70 TYR A O 1
ATOM 567 N N . CYS A 1 71 ? -4.953 -10.82 2.346 1 97.5 71 CYS A N 1
ATOM 568 C CA . CYS A 1 71 ? -4.203 -11.266 1.176 1 97.5 71 CYS A CA 1
ATOM 569 C C . CYS A 1 71 ? -2.738 -10.867 1.281 1 97.5 71 CYS A C 1
ATOM 571 O O . CYS A 1 71 ? -2.426 -9.703 1.559 1 97.5 71 CYS A O 1
ATOM 573 N N . VAL A 1 72 ? -1.901 -11.859 1.135 1 97.12 72 VAL A N 1
ATOM 574 C CA . VAL A 1 72 ? -0.473 -11.562 1.118 1 97.12 72 VAL A CA 1
ATOM 575 C C . VAL A 1 72 ? 0.054 -11.625 -0.313 1 97.12 72 VAL A C 1
ATOM 577 O O . VAL A 1 72 ? -0.377 -12.477 -1.1 1 97.12 72 VAL A O 1
ATOM 580 N N . LEU A 1 73 ? 0.907 -10.719 -0.697 1 96.44 73 LEU A N 1
ATOM 581 C CA . LEU A 1 73 ? 1.684 -10.734 -1.932 1 96.44 73 LEU A CA 1
ATOM 582 C C . LEU A 1 73 ? 3.18 -10.742 -1.635 1 96.44 73 LEU A C 1
ATOM 584 O O . LEU A 1 73 ? 3.656 -9.945 -0.817 1 96.44 73 LEU A O 1
ATOM 588 N N . VAL A 1 74 ? 3.889 -11.641 -2.289 1 93.75 74 VAL A N 1
ATOM 589 C CA . VAL A 1 74 ? 5.328 -11.75 -2.068 1 93.75 74 VAL A CA 1
ATOM 590 C C . VAL A 1 74 ? 6.066 -11.617 -3.396 1 93.75 74 VAL A C 1
ATOM 592 O O . VAL A 1 74 ? 5.789 -12.352 -4.348 1 93.75 74 VAL A O 1
ATOM 595 N N . ASP A 1 75 ? 6.941 -10.648 -3.463 1 89.81 75 ASP A N 1
ATOM 596 C CA . ASP A 1 75 ? 7.863 -10.562 -4.59 1 89.81 75 ASP A CA 1
ATOM 597 C C . ASP A 1 75 ? 8.914 -11.672 -4.523 1 89.81 75 ASP A C 1
ATOM 599 O O . ASP A 1 75 ? 9.766 -11.68 -3.631 1 89.81 75 ASP A O 1
ATOM 603 N N . LEU A 1 76 ? 8.898 -12.484 -5.461 1 87.94 76 LEU A N 1
ATOM 604 C CA . LEU A 1 76 ? 9.734 -13.68 -5.348 1 87.94 76 LEU A CA 1
ATOM 605 C C . LEU A 1 76 ? 11.188 -13.367 -5.68 1 87.94 76 LEU A C 1
ATOM 607 O O . LEU A 1 76 ? 12.07 -14.195 -5.465 1 87.94 76 LEU A O 1
ATOM 611 N N . TYR A 1 77 ? 11.383 -12.18 -6.16 1 84.69 77 TYR A N 1
ATOM 612 C CA . TYR A 1 77 ? 12.75 -11.711 -6.379 1 84.69 77 TYR A CA 1
ATOM 613 C C . TYR A 1 77 ? 13.383 -11.242 -5.074 1 84.69 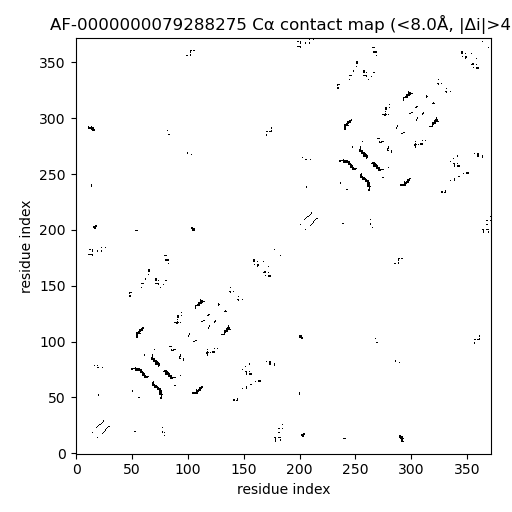77 TYR A C 1
ATOM 615 O O . TYR A 1 77 ? 14.516 -11.617 -4.762 1 84.69 77 TYR A O 1
ATOM 623 N N . SER A 1 78 ? 12.633 -10.539 -4.277 1 80 78 SER A N 1
ATOM 624 C CA . SER A 1 78 ? 13.195 -9.891 -3.098 1 80 78 SER A CA 1
ATOM 625 C C . SER A 1 78 ? 12.648 -10.508 -1.814 1 80 78 SER A C 1
ATOM 627 O O . SER A 1 78 ? 13.141 -10.227 -0.722 1 80 78 SER A O 1
ATOM 629 N N . ASP A 1 79 ? 11.656 -11.289 -1.914 1 84.5 79 ASP A N 1
ATOM 630 C CA . ASP A 1 79 ? 10.93 -11.852 -0.78 1 84.5 79 ASP A CA 1
ATOM 631 C C . ASP A 1 79 ? 10.18 -10.758 -0.014 1 84.5 79 ASP A C 1
ATOM 633 O O . ASP A 1 79 ? 9.828 -10.945 1.154 1 84.5 79 ASP A O 1
ATOM 637 N N . TYR A 1 80 ? 9.969 -9.688 -0.639 1 88.56 80 TYR A N 1
ATOM 638 C CA . TYR A 1 80 ? 9.219 -8.586 -0.042 1 88.56 80 TYR A CA 1
ATOM 639 C C . TYR A 1 80 ? 7.762 -8.977 0.176 1 88.56 80 TYR A C 1
ATOM 641 O O . TYR A 1 80 ? 7.086 -9.422 -0.755 1 88.56 80 TYR A O 1
ATOM 649 N N . ILE A 1 81 ? 7.32 -8.695 1.371 1 91.88 81 ILE A N 1
ATOM 650 C CA . ILE A 1 81 ? 5.973 -9.109 1.747 1 91.88 81 ILE A CA 1
ATOM 651 C C . ILE A 1 81 ? 5.047 -7.895 1.761 1 91.88 81 ILE A C 1
ATOM 653 O O . ILE A 1 81 ? 5.332 -6.895 2.424 1 91.88 81 ILE A O 1
ATOM 657 N N . ASN A 1 82 ? 4.004 -8 1.04 1 95.06 82 ASN A N 1
ATOM 658 C CA . ASN A 1 82 ? 2.889 -7.066 1.096 1 95.06 82 ASN A CA 1
ATOM 659 C C . ASN A 1 82 ? 1.651 -7.703 1.723 1 95.06 82 ASN A C 1
ATOM 661 O O . ASN A 1 82 ? 1.352 -8.867 1.465 1 95.06 82 ASN A O 1
ATOM 665 N N . LEU A 1 83 ? 0.963 -6.938 2.512 1 97.12 83 LEU A N 1
ATOM 666 C CA . LEU A 1 83 ? -0.24 -7.418 3.184 1 97.12 83 LEU A CA 1
ATOM 667 C C . LEU A 1 83 ? -1.415 -6.48 2.928 1 97.12 83 LEU A C 1
ATOM 669 O O . LEU A 1 83 ? -1.264 -5.258 2.982 1 97.12 83 LEU A O 1
ATOM 673 N N . ARG A 1 84 ? -2.574 -7.09 2.676 1 97.94 84 ARG A N 1
ATOM 674 C CA . ARG A 1 84 ? -3.816 -6.336 2.541 1 97.94 84 ARG A CA 1
ATOM 675 C C . ARG A 1 84 ? -4.945 -6.992 3.326 1 97.94 84 ARG A C 1
ATOM 677 O O . ARG A 1 84 ? -5.055 -8.219 3.355 1 97.94 84 ARG A O 1
ATOM 684 N N . ALA A 1 85 ? -5.742 -6.145 3.928 1 97.69 85 ALA A N 1
ATOM 685 C CA . ALA A 1 85 ? -6.992 -6.625 4.508 1 97.69 85 ALA A CA 1
ATOM 686 C C . ALA A 1 85 ? -8.117 -6.621 3.475 1 97.69 85 ALA A C 1
ATOM 688 O O . ALA A 1 85 ? -8.242 -5.676 2.691 1 97.69 85 ALA A O 1
ATOM 689 N N . LEU A 1 86 ? -8.828 -7.711 3.479 1 97.25 86 LEU A N 1
ATOM 690 C CA . LEU A 1 86 ? -9.945 -7.844 2.543 1 97.25 86 LEU A CA 1
ATOM 691 C C . LEU A 1 86 ? -11.281 -7.754 3.271 1 97.25 86 LEU A C 1
ATOM 693 O O . LEU A 1 86 ? -11.43 -8.289 4.371 1 97.25 86 LEU A O 1
ATOM 697 N N . GLU A 1 87 ? -12.203 -7.102 2.615 1 95.81 87 GLU A N 1
ATOM 698 C CA . GLU A 1 87 ? -13.555 -7.047 3.164 1 95.81 87 GLU A CA 1
ATOM 699 C C . GLU A 1 87 ? -14.211 -8.43 3.178 1 95.81 87 GLU A C 1
ATOM 701 O O . GLU A 1 87 ? -14.953 -8.758 4.102 1 95.81 87 GLU A O 1
ATOM 706 N N . ASP A 1 88 ? -13.992 -9.18 2.127 1 95.81 88 ASP A N 1
ATOM 707 C CA . ASP A 1 88 ? -14.438 -10.562 1.976 1 95.81 88 ASP A CA 1
ATOM 708 C C . ASP A 1 88 ? -13.555 -11.32 0.988 1 95.81 88 ASP A C 1
ATOM 710 O O . ASP A 1 88 ? -12.539 -10.789 0.524 1 95.81 88 ASP A O 1
ATOM 714 N N . MET A 1 89 ? -13.922 -12.539 0.745 1 95.56 89 MET A N 1
ATOM 715 C CA . MET A 1 89 ? -13.055 -13.383 -0.074 1 95.56 89 MET A CA 1
ATOM 716 C C . MET A 1 89 ? -13.516 -13.383 -1.527 1 95.56 89 MET A C 1
ATOM 718 O O . MET A 1 89 ? -13.258 -14.344 -2.262 1 95.56 89 MET A O 1
ATOM 722 N N . THR A 1 90 ? -14.148 -12.312 -1.926 1 96.06 90 THR A N 1
ATOM 723 C CA . THR A 1 90 ? -14.617 -12.234 -3.307 1 96.06 90 THR A CA 1
ATOM 724 C C . THR A 1 90 ? -13.539 -11.641 -4.207 1 96.06 90 THR A C 1
ATOM 726 O O . THR A 1 90 ? -12.617 -10.969 -3.727 1 96.06 90 THR A O 1
ATOM 729 N N . SER A 1 91 ? -13.664 -11.906 -5.492 1 97.31 91 SER A N 1
ATOM 730 C CA . SER A 1 91 ? -12.758 -11.312 -6.469 1 97.31 91 SER A CA 1
ATOM 731 C C . SER A 1 91 ? -12.812 -9.789 -6.418 1 97.31 91 SER A C 1
ATOM 733 O O . SER A 1 91 ? -11.789 -9.117 -6.559 1 97.31 91 SER A O 1
ATOM 735 N N . LYS A 1 92 ? -14.008 -9.312 -6.207 1 96.94 92 LYS A N 1
ATOM 736 C CA . LYS A 1 92 ? -14.188 -7.867 -6.152 1 96.94 92 LYS A CA 1
ATOM 737 C C . LYS A 1 92 ? -13.352 -7.246 -5.035 1 96.94 92 LYS A C 1
ATOM 739 O O . LYS A 1 92 ? -12.641 -6.266 -5.258 1 96.94 92 LYS A O 1
ATOM 744 N N . SER A 1 93 ? -13.445 -7.855 -3.902 1 96.88 93 SER A N 1
ATOM 745 C CA . SER A 1 93 ? -12.688 -7.367 -2.752 1 96.88 93 SER A CA 1
ATOM 746 C C . SER A 1 93 ? -11.188 -7.512 -2.977 1 96.88 93 SER A C 1
ATOM 748 O O . SER A 1 93 ? -10.414 -6.637 -2.592 1 96.88 93 SER A O 1
ATOM 750 N N . LEU A 1 94 ? -10.812 -8.562 -3.561 1 98 94 LEU A N 1
ATOM 751 C CA . LEU A 1 94 ? -9.406 -8.812 -3.844 1 98 94 LEU A CA 1
ATOM 752 C C . LEU A 1 94 ? -8.859 -7.805 -4.848 1 98 94 LEU A C 1
ATOM 754 O O . LEU A 1 94 ? -7.809 -7.203 -4.621 1 98 94 LEU A O 1
ATOM 758 N N . ILE A 1 95 ? -9.586 -7.582 -5.883 1 98.12 95 ILE A N 1
ATOM 759 C CA . ILE A 1 95 ? -9.18 -6.664 -6.941 1 98.12 95 ILE A CA 1
ATOM 760 C C . ILE A 1 95 ? -9.031 -5.254 -6.379 1 98.12 95 ILE A C 1
ATOM 762 O O . ILE A 1 95 ? -8.07 -4.547 -6.695 1 98.12 95 ILE A O 1
ATOM 766 N N . LYS A 1 96 ? -9.93 -4.918 -5.527 1 97.19 96 LYS A N 1
ATOM 767 C CA . LYS A 1 96 ? -9.906 -3.611 -4.875 1 97.19 96 LYS A CA 1
ATOM 768 C C . LYS A 1 96 ? -8.578 -3.393 -4.145 1 97.19 96 LYS A C 1
ATOM 770 O O . LYS A 1 96 ? -8.055 -2.279 -4.125 1 97.19 96 LYS A O 1
ATOM 775 N N . GLU A 1 97 ? -8.062 -4.406 -3.631 1 97.75 97 GLU A N 1
ATOM 776 C CA . GLU A 1 97 ? -6.844 -4.293 -2.842 1 97.75 97 GLU A CA 1
ATOM 777 C C . GLU A 1 97 ? -5.605 -4.492 -3.711 1 97.75 97 GLU A C 1
ATOM 779 O O . GLU A 1 97 ? -4.535 -3.957 -3.408 1 97.75 97 GLU A O 1
ATOM 784 N N . LEU A 1 98 ? -5.707 -5.168 -4.84 1 98 98 LEU A N 1
ATOM 785 C CA . LEU A 1 98 ? -4.566 -5.418 -5.715 1 98 98 LEU A CA 1
ATOM 786 C C . LEU A 1 98 ? -4.227 -4.176 -6.535 1 98 98 LEU A C 1
ATOM 788 O O . LEU A 1 98 ? -3.057 -3.91 -6.812 1 98 98 LEU A O 1
ATOM 792 N N . LYS A 1 99 ? -5.18 -3.428 -6.891 1 97.69 99 LYS A N 1
ATOM 793 C CA . LYS A 1 99 ? -4.965 -2.283 -7.773 1 97.69 99 LYS A CA 1
ATOM 794 C C . LYS A 1 99 ? -4.016 -1.271 -7.141 1 97.69 99 LYS A C 1
ATOM 796 O O . LYS A 1 99 ? -3.021 -0.875 -7.754 1 97.69 99 LYS A O 1
ATOM 801 N N . PRO A 1 100 ? -4.27 -0.868 -5.879 1 96.94 100 PRO A N 1
ATOM 802 C CA . PRO A 1 100 ? -3.303 0.054 -5.277 1 96.94 100 PRO A CA 1
ATOM 803 C C . PRO A 1 100 ? -1.907 -0.555 -5.152 1 96.94 100 PRO A C 1
ATOM 805 O O . PRO A 1 100 ? -0.907 0.16 -5.262 1 96.94 100 PRO A O 1
ATOM 808 N N . VAL A 1 101 ? -1.845 -1.807 -4.875 1 96.31 101 VAL A N 1
ATOM 809 C CA . VAL A 1 101 ? -0.549 -2.467 -4.75 1 96.31 101 VAL A CA 1
ATOM 810 C C . VAL A 1 101 ? 0.19 -2.408 -6.086 1 96.31 101 VAL A C 1
ATOM 812 O O . VAL A 1 101 ? 1.366 -2.039 -6.137 1 96.31 101 VAL A O 1
ATOM 815 N N . PHE A 1 102 ? -0.526 -2.758 -7.184 1 95.38 102 PHE A N 1
ATOM 816 C CA . PHE A 1 102 ? 0.074 -2.752 -8.508 1 95.38 102 PHE A CA 1
ATOM 817 C C . PHE A 1 102 ? 0.417 -1.333 -8.945 1 95.38 102 PHE A C 1
ATOM 819 O O . PHE A 1 102 ? 1.429 -1.108 -9.609 1 95.38 102 PHE A O 1
ATOM 826 N N . ALA A 1 103 ? -0.39 -0.438 -8.516 1 92.69 103 ALA A N 1
ATOM 827 C CA . ALA A 1 103 ? -0.103 0.958 -8.836 1 92.69 103 ALA A CA 1
ATOM 828 C C . ALA A 1 103 ? 1.138 1.448 -8.094 1 92.69 103 ALA A C 1
ATOM 830 O O . ALA A 1 103 ? 1.818 2.369 -8.555 1 92.69 103 ALA A O 1
ATOM 831 N N . THR A 1 104 ? 1.415 0.856 -7 1 90.5 104 THR A N 1
ATOM 832 C CA . THR A 1 104 ? 2.531 1.278 -6.16 1 90.5 104 THR A CA 1
ATOM 833 C C . THR A 1 104 ? 3.826 0.608 -6.605 1 90.5 104 THR A C 1
ATOM 835 O O . THR A 1 104 ? 4.859 1.269 -6.742 1 90.5 104 THR A O 1
ATOM 838 N N . HIS A 1 105 ? 3.723 -0.664 -6.934 1 89.38 105 HIS A N 1
ATOM 839 C CA . HIS A 1 105 ? 4.938 -1.44 -7.156 1 89.38 105 HIS A CA 1
ATOM 840 C C . HIS A 1 105 ? 5.133 -1.749 -8.633 1 89.38 105 HIS A C 1
ATOM 842 O O . HIS A 1 105 ? 6.203 -2.209 -9.039 1 89.38 105 HIS A O 1
ATOM 848 N N . GLY A 1 106 ? 4.109 -1.45 -9.367 1 88 106 GLY A N 1
ATOM 849 C CA . GLY A 1 106 ? 4.086 -1.888 -10.758 1 88 106 GLY A CA 1
ATOM 850 C C . GLY A 1 106 ? 3.24 -3.127 -10.977 1 88 106 GLY A C 1
ATOM 851 O O . GLY A 1 106 ? 2.914 -3.84 -10.023 1 88 106 GLY A O 1
ATOM 852 N N . ILE A 1 107 ? 2.91 -3.299 -12.211 1 94.19 107 ILE A N 1
ATOM 853 C CA . ILE A 1 107 ? 2.131 -4.48 -12.57 1 94.19 107 ILE A CA 1
ATOM 854 C C . ILE A 1 107 ? 3.059 -5.684 -12.727 1 94.19 107 ILE A C 1
ATOM 856 O O . ILE A 1 107 ? 4.043 -5.625 -13.469 1 94.19 107 ILE A O 1
ATOM 860 N N . PRO A 1 108 ? 2.785 -6.738 -11.992 1 94.25 108 PRO A N 1
ATOM 861 C CA . PRO A 1 108 ? 3.643 -7.914 -12.18 1 94.25 108 PRO A CA 1
ATOM 862 C C . PRO A 1 108 ? 3.486 -8.547 -13.562 1 94.25 108 PRO A C 1
ATOM 864 O O . PRO A 1 108 ? 2.449 -8.375 -14.211 1 94.25 108 PRO A O 1
ATOM 867 N N . HIS A 1 109 ? 4.594 -9.203 -13.969 1 93.88 109 HIS A N 1
ATOM 868 C CA . HIS A 1 109 ? 4.445 -10.008 -15.18 1 93.88 109 HIS A CA 1
ATOM 869 C C . HIS A 1 109 ? 3.516 -11.195 -14.938 1 93.88 109 HIS A C 1
ATOM 871 O O . HIS A 1 109 ? 2.607 -11.445 -15.734 1 93.88 109 HIS A O 1
ATOM 877 N N . THR A 1 110 ? 3.803 -11.844 -13.82 1 93.88 110 THR A N 1
ATOM 878 C CA . THR A 1 110 ? 3.023 -13.031 -13.492 1 93.88 110 THR A CA 1
ATOM 879 C C . THR A 1 110 ? 2.621 -13.023 -12.016 1 93.88 110 THR A C 1
ATOM 881 O O . THR A 1 110 ? 3.445 -12.75 -11.148 1 93.88 110 THR A O 1
ATOM 884 N N . LEU A 1 111 ? 1.328 -13.234 -11.789 1 95.38 111 LEU A N 1
ATOM 885 C CA . LEU A 1 111 ? 0.802 -13.469 -10.453 1 95.38 111 LEU A CA 1
ATOM 886 C C . LEU A 1 111 ? 0.545 -14.953 -10.219 1 95.38 111 LEU A C 1
ATOM 888 O O . LEU A 1 111 ? -0.219 -15.578 -10.961 1 95.38 111 LEU A O 1
ATOM 892 N N . ILE A 1 112 ? 1.259 -15.461 -9.25 1 93.75 112 ILE A N 1
ATOM 893 C CA . ILE A 1 112 ? 1.104 -16.875 -8.898 1 93.75 112 ILE A CA 1
ATOM 894 C C . ILE A 1 112 ? 0.176 -17 -7.691 1 93.75 112 ILE A C 1
ATOM 896 O O . ILE A 1 112 ? 0.49 -16.516 -6.605 1 93.75 112 ILE A O 1
ATOM 900 N N . ALA A 1 113 ? -0.933 -17.609 -7.859 1 93.25 113 ALA A N 1
ATOM 901 C CA . ALA A 1 113 ? -1.906 -17.844 -6.793 1 93.25 113 ALA A CA 1
ATOM 902 C C . ALA A 1 113 ? -2.738 -19.094 -7.074 1 93.25 113 ALA A C 1
ATOM 904 O O . ALA A 1 113 ? -2.9 -19.484 -8.227 1 93.25 113 ALA A O 1
ATOM 905 N N . ASP A 1 114 ? -3.186 -19.672 -6.023 1 85.5 114 ASP A N 1
ATOM 906 C CA . ASP A 1 114 ? -3.99 -20.875 -6.219 1 85.5 114 ASP A CA 1
ATOM 907 C C . ASP A 1 114 ? -5.305 -20.547 -6.918 1 85.5 114 ASP A C 1
ATOM 909 O O . ASP A 1 114 ? -5.574 -19.391 -7.238 1 85.5 114 ASP A O 1
ATOM 913 N N . ASN A 1 115 ? -6.027 -21.547 -7.195 1 78.06 115 ASN A N 1
ATOM 914 C CA . ASN A 1 115 ? -7.262 -21.375 -7.957 1 78.06 115 ASN A CA 1
ATOM 915 C C . ASN A 1 115 ? -8.461 -21.156 -7.039 1 78.06 115 ASN A C 1
ATOM 917 O O . ASN A 1 115 ? -9.547 -21.672 -7.289 1 78.06 115 ASN A O 1
ATOM 921 N N . GLY A 1 116 ? -8.18 -20.422 -6.023 1 84.56 116 GLY A N 1
ATOM 922 C CA . GLY A 1 116 ? -9.344 -20.016 -5.242 1 84.56 116 GLY A CA 1
ATOM 923 C C . GLY A 1 116 ? -10.32 -19.156 -6.031 1 84.56 116 GLY A C 1
ATOM 924 O O . GLY A 1 116 ? -9.938 -18.484 -6.992 1 84.56 116 GLY A O 1
ATOM 925 N N . SER A 1 117 ? -11.492 -19.234 -5.684 1 84.81 117 SER A N 1
ATOM 926 C CA . SER A 1 117 ? -12.555 -18.562 -6.422 1 84.81 117 SER A CA 1
ATOM 927 C C . SER A 1 117 ? -12.258 -17.062 -6.578 1 84.81 117 SER A C 1
ATOM 929 O O . SER A 1 117 ? -12.68 -16.453 -7.555 1 84.81 117 SER A O 1
ATOM 931 N N . ASN A 1 118 ? -11.5 -16.547 -5.664 1 92.31 118 ASN A N 1
ATOM 932 C CA . ASN A 1 118 ? -11.188 -15.117 -5.73 1 92.31 118 ASN A CA 1
ATOM 933 C C . ASN A 1 118 ? -10.172 -14.82 -6.828 1 92.31 118 ASN A C 1
ATOM 935 O O . ASN A 1 118 ? -10.047 -13.672 -7.266 1 92.31 118 ASN A O 1
ATOM 939 N N . TYR A 1 119 ? -9.516 -15.828 -7.352 1 93.31 119 TYR A N 1
ATOM 940 C CA . TYR A 1 119 ? -8.492 -15.609 -8.367 1 93.31 119 TYR A CA 1
ATOM 941 C C . TYR A 1 119 ? -8.969 -16.109 -9.727 1 93.31 119 TYR A C 1
ATOM 943 O O . TYR A 1 119 ? -8.312 -15.875 -10.742 1 93.31 119 TYR A O 1
ATOM 951 N N . VAL A 1 120 ? -10.031 -16.844 -9.82 1 89 120 VAL A N 1
ATOM 952 C CA . VAL A 1 120 ? -10.352 -17.484 -11.094 1 89 120 VAL A CA 1
ATOM 953 C C . VAL A 1 120 ? -11.727 -17.016 -11.578 1 89 120 VAL A C 1
ATOM 955 O O . VAL A 1 120 ? -12.211 -17.484 -12.609 1 89 120 VAL A O 1
ATOM 958 N N . SER A 1 121 ? -12.344 -16.141 -11 1 92.12 121 SER A N 1
ATOM 959 C CA . SER A 1 121 ? -13.625 -15.594 -11.43 1 92.12 121 SER A CA 1
ATOM 960 C C . SER A 1 121 ? -13.484 -14.828 -12.742 1 92.12 121 SER A C 1
ATOM 962 O O . SER A 1 121 ? -12.375 -14.5 -13.164 1 92.12 121 SER A O 1
ATOM 964 N N . ARG A 1 122 ? -14.594 -14.711 -13.375 1 95.12 122 ARG A N 1
ATOM 965 C CA . ARG A 1 122 ? -14.625 -13.898 -14.586 1 95.12 122 ARG A CA 1
ATOM 966 C C . ARG A 1 122 ? -14.133 -12.477 -14.305 1 95.12 122 ARG A C 1
ATOM 968 O O . ARG A 1 122 ? -13.406 -11.891 -15.109 1 95.12 122 ARG A O 1
ATOM 975 N N . GLU A 1 123 ? -14.547 -12.008 -13.188 1 96.38 123 GLU A N 1
ATOM 976 C CA . GLU A 1 123 ? -14.148 -10.664 -12.781 1 96.38 123 GLU A CA 1
ATOM 977 C C . GLU A 1 123 ? -12.633 -10.562 -12.641 1 96.38 123 GLU A C 1
ATOM 979 O O . GLU A 1 123 ? -12.023 -9.586 -13.102 1 96.38 123 GLU A O 1
ATOM 984 N N . PHE A 1 124 ? -12.07 -11.516 -12.117 1 97.38 124 PHE A N 1
ATOM 985 C CA . PHE A 1 124 ? -10.625 -11.5 -11.93 1 97.38 124 PHE A CA 1
ATOM 986 C C . PHE A 1 124 ? -9.898 -11.68 -13.258 1 97.38 124 PHE A C 1
ATOM 988 O O . PHE A 1 124 ? -8.883 -11.031 -13.508 1 97.38 124 PHE A O 1
ATOM 995 N N . THR A 1 125 ? -10.406 -12.523 -14.039 1 96.25 125 THR A N 1
ATOM 996 C CA . THR A 1 125 ? -9.828 -12.742 -15.359 1 96.25 125 THR A CA 1
ATOM 997 C C . THR A 1 125 ? -9.859 -11.453 -16.172 1 96.25 125 THR A C 1
ATOM 999 O O . THR A 1 125 ? -8.883 -11.117 -16.844 1 96.25 125 THR A O 1
ATOM 1002 N N . GLN A 1 126 ? -10.906 -10.773 -16.109 1 97.69 126 GLN A N 1
ATOM 1003 C CA . GLN A 1 126 ? -11.023 -9.492 -16.797 1 97.69 126 GLN A CA 1
ATOM 1004 C C . GLN A 1 126 ? -10.023 -8.477 -16.25 1 97.69 126 GLN A C 1
ATOM 1006 O O . GLN A 1 126 ? -9.414 -7.719 -17 1 97.69 126 GLN A O 1
ATOM 1011 N N . PHE A 1 127 ? -9.914 -8.477 -14.953 1 97.75 127 PHE A N 1
ATOM 1012 C CA . PHE A 1 127 ? -8.93 -7.625 -14.297 1 97.75 127 PHE A CA 1
ATOM 1013 C C . PHE A 1 127 ? -7.527 -7.926 -14.805 1 97.75 127 PHE A C 1
ATOM 1015 O O . PHE A 1 127 ? -6.777 -7.012 -15.148 1 97.75 127 PHE A O 1
ATOM 1022 N N . ALA A 1 128 ? -7.152 -9.172 -14.875 1 97.56 128 ALA A N 1
ATOM 1023 C CA . ALA A 1 128 ? -5.836 -9.594 -15.352 1 97.56 128 ALA A CA 1
ATOM 1024 C C . ALA A 1 128 ? -5.605 -9.141 -16.797 1 97.56 128 ALA A C 1
ATOM 1026 O O . ALA A 1 128 ? -4.523 -8.656 -17.125 1 97.56 128 ALA A O 1
ATOM 1027 N N . ASN A 1 129 ? -6.605 -9.297 -17.547 1 97.12 129 ASN A N 1
ATOM 1028 C CA . ASN A 1 129 ? -6.516 -8.875 -18.953 1 97.12 129 ASN A CA 1
ATOM 1029 C C . ASN A 1 129 ? -6.387 -7.359 -19.062 1 97.12 129 ASN A C 1
ATOM 1031 O O . ASN A 1 129 ? -5.523 -6.859 -19.781 1 97.12 129 ASN A O 1
ATOM 1035 N N . ASP A 1 130 ? -7.227 -6.652 -18.328 1 96.56 130 ASP A N 1
ATOM 1036 C CA . ASP A 1 130 ? -7.242 -5.195 -18.375 1 96.56 130 ASP A CA 1
ATOM 1037 C C . ASP A 1 130 ? -5.906 -4.617 -17.906 1 96.56 130 ASP A C 1
ATOM 1039 O O . ASP A 1 130 ? -5.457 -3.588 -18.422 1 96.56 130 ASP A O 1
ATOM 1043 N N . TRP A 1 131 ? -5.289 -5.258 -16.938 1 96.88 131 TRP A N 1
ATOM 1044 C CA . TRP A 1 131 ? -4.043 -4.766 -16.375 1 96.88 131 TRP A CA 1
ATOM 1045 C C . TRP A 1 131 ? -2.842 -5.477 -17 1 96.88 131 TRP A C 1
ATOM 1047 O O . TRP A 1 131 ? -1.695 -5.199 -16.641 1 96.88 131 TRP A O 1
ATOM 1057 N N . ASP A 1 132 ? -3.1 -6.371 -17.812 1 95.81 132 ASP A N 1
ATOM 1058 C CA . ASP A 1 132 ? -2.111 -7.012 -18.672 1 95.81 132 ASP A CA 1
ATOM 1059 C C . ASP A 1 132 ? -1.065 -7.758 -17.844 1 95.81 132 ASP A C 1
ATOM 1061 O O . ASP A 1 132 ? 0.136 -7.535 -18.016 1 95.81 132 ASP A O 1
ATOM 1065 N N . PHE A 1 133 ? -1.511 -8.633 -17.047 1 95.62 133 PHE A N 1
ATOM 1066 C CA . PHE A 1 133 ? -0.625 -9.57 -16.359 1 95.62 133 PHE A CA 1
ATOM 1067 C C . PHE A 1 133 ? -1.152 -10.992 -16.484 1 95.62 133 PHE A C 1
ATOM 1069 O O . PHE A 1 133 ? -2.32 -11.203 -16.812 1 95.62 133 PHE A O 1
ATOM 1076 N N . GLU A 1 134 ? -0.251 -11.922 -16.234 1 9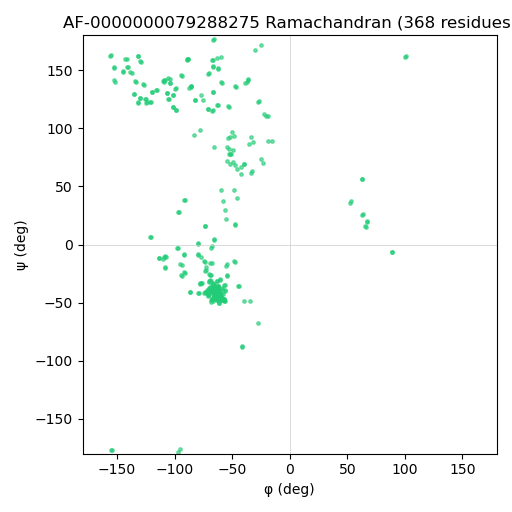5.38 134 GLU A N 1
ATOM 1077 C CA . GLU A 1 134 ? -0.621 -13.336 -16.281 1 95.38 134 GLU A CA 1
ATOM 1078 C C . GLU A 1 134 ? -0.901 -13.891 -14.891 1 95.38 134 GLU A C 1
ATOM 1080 O O . GLU A 1 134 ? -0.18 -13.586 -13.938 1 95.38 134 GLU A O 1
ATOM 1085 N N . HIS A 1 135 ? -1.991 -14.633 -14.766 1 95.25 135 HIS A N 1
ATOM 1086 C CA . HIS A 1 135 ? -2.283 -15.383 -13.547 1 95.25 135 HIS A CA 1
ATOM 1087 C C . HIS A 1 135 ? -2.066 -16.875 -13.75 1 95.25 135 HIS A C 1
ATOM 1089 O O . HIS A 1 135 ? -2.535 -17.453 -14.742 1 95.25 135 HIS A O 1
ATOM 1095 N N . THR A 1 136 ? -1.31 -17.469 -12.812 1 91.88 136 THR A N 1
ATOM 1096 C CA . THR A 1 136 ? -1.082 -18.906 -12.875 1 91.88 136 THR A CA 1
ATOM 1097 C C . THR A 1 136 ? -1.11 -19.516 -11.477 1 91.88 136 THR A C 1
ATOM 1099 O O . THR A 1 136 ? -0.843 -18.844 -10.484 1 91.88 136 THR A O 1
ATOM 1102 N N . ASN A 1 137 ? -1.469 -20.812 -11.344 1 86.44 137 ASN A N 1
ATOM 1103 C CA . ASN A 1 137 ? -1.511 -21.484 -10.047 1 86.44 137 ASN A CA 1
ATOM 1104 C C . ASN A 1 137 ? -0.184 -22.172 -9.734 1 86.44 137 ASN A C 1
ATOM 1106 O O . ASN A 1 137 ? -0.024 -22.75 -8.664 1 86.44 137 ASN A O 1
ATOM 1110 N N . SER A 1 138 ? 0.653 -22.203 -10.641 1 76.5 138 SER A N 1
ATOM 1111 C CA . SER A 1 138 ? 1.981 -22.781 -10.43 1 76.5 138 SER A CA 1
ATOM 1112 C C . SER A 1 138 ? 3.055 -21.922 -11.102 1 76.5 138 SER A C 1
ATOM 1114 O O . SER A 1 138 ? 2.756 -21.125 -11.992 1 76.5 138 SER A O 1
ATOM 1116 N N . SER A 1 139 ? 4.141 -21.969 -10.469 1 68.31 139 SER A N 1
ATOM 1117 C CA . SER A 1 139 ? 5.219 -21.219 -11.102 1 68.31 139 SER A CA 1
ATOM 1118 C C . SER A 1 139 ? 5.566 -21.797 -12.469 1 68.31 139 SER A C 1
ATOM 1120 O O . SER A 1 139 ? 5.668 -23.016 -12.625 1 68.31 139 SER A O 1
ATOM 1122 N N . PRO A 1 140 ? 5.375 -20.891 -13.344 1 62.19 140 PRO A N 1
ATOM 1123 C CA . PRO A 1 140 ? 5.719 -21.375 -14.68 1 62.19 140 PRO A CA 1
ATOM 1124 C C . PRO A 1 140 ? 7.074 -22.078 -14.727 1 62.19 140 PRO A C 1
ATOM 1126 O O . PRO A 1 140 ? 7.398 -22.734 -15.719 1 62.19 140 PRO A O 1
ATOM 1129 N N . TYR A 1 141 ? 7.66 -21.781 -13.672 1 60.69 141 TYR A N 1
ATOM 1130 C CA . TYR A 1 141 ? 9.008 -22.328 -13.68 1 60.69 141 TYR A CA 1
ATOM 1131 C C . TYR A 1 141 ? 9.047 -23.672 -12.953 1 60.69 141 TYR A C 1
ATOM 1133 O O . TYR A 1 141 ? 8.062 -24.078 -12.344 1 60.69 141 TYR A O 1
ATOM 1141 N N . HIS A 1 142 ? 10.156 -24.359 -12.734 1 60.22 142 HIS A N 1
ATOM 1142 C CA . HIS A 1 142 ? 10.461 -25.703 -12.266 1 60.22 142 HIS A CA 1
ATOM 1143 C C . HIS A 1 142 ? 9.969 -25.922 -10.836 1 60.22 142 HIS A C 1
ATOM 1145 O O . HIS A 1 142 ? 9.695 -24.953 -10.125 1 60.22 142 HIS A O 1
ATOM 1151 N N . SER A 1 143 ? 9.812 -27.141 -10.391 1 62.5 143 SER A N 1
ATOM 1152 C CA . SER A 1 143 ? 9.352 -27.625 -9.094 1 62.5 143 SER A CA 1
ATOM 1153 C C . SER A 1 143 ? 10 -26.859 -7.953 1 62.5 143 SER A C 1
ATOM 1155 O O . SER A 1 143 ? 9.336 -26.531 -6.965 1 62.5 143 SER A O 1
ATOM 1157 N N . LYS A 1 144 ? 11.227 -26.484 -8.125 1 64.25 144 LYS A N 1
ATOM 1158 C CA . LYS A 1 144 ? 11.938 -25.797 -7.043 1 64.25 144 LYS A CA 1
ATOM 1159 C C . LYS A 1 144 ? 11.383 -24.391 -6.82 1 64.25 144 LYS A C 1
ATOM 1161 O O . LYS A 1 144 ? 11.289 -23.922 -5.684 1 64.25 144 LYS A O 1
ATOM 1166 N N . SER A 1 145 ? 10.898 -23.75 -7.875 1 65.81 145 SER A N 1
ATOM 1167 C CA . SER A 1 145 ? 10.305 -22.422 -7.77 1 65.81 145 SER A CA 1
ATOM 1168 C C . SER A 1 145 ? 8.977 -22.453 -7.012 1 65.81 145 SER A C 1
ATOM 1170 O O . SER A 1 145 ? 8.68 -21.562 -6.23 1 65.81 145 SER A O 1
ATOM 1172 N N . ASN A 1 146 ? 8.406 -23.547 -7.184 1 73.88 146 ASN A N 1
ATOM 1173 C CA . ASN A 1 146 ? 7.156 -23.75 -6.453 1 73.88 146 ASN A CA 1
ATOM 1174 C C . ASN A 1 146 ? 7.402 -23.906 -4.957 1 73.88 146 ASN A C 1
ATOM 1176 O O . ASN A 1 146 ? 6.633 -23.406 -4.137 1 73.88 146 ASN A O 1
ATOM 1180 N N . GLY A 1 147 ? 8.477 -24.578 -4.734 1 74.81 147 GLY A N 1
ATOM 1181 C CA . GLY A 1 147 ? 8.828 -24.75 -3.334 1 74.81 147 GLY A CA 1
ATOM 1182 C C . GLY A 1 147 ? 9.141 -23.453 -2.633 1 74.81 147 GLY A C 1
ATOM 1183 O O . GLY A 1 147 ? 8.664 -23.203 -1.523 1 74.81 147 GLY A O 1
ATOM 1184 N N . LYS A 1 148 ? 9.875 -22.562 -3.275 1 78 148 LYS A N 1
ATOM 1185 C CA . LYS A 1 148 ? 10.195 -21.25 -2.717 1 78 148 LYS A CA 1
ATOM 1186 C C . LYS A 1 148 ? 8.938 -20.406 -2.547 1 78 148 LYS A C 1
ATOM 1188 O O . LYS A 1 148 ? 8.758 -19.766 -1.517 1 78 148 LYS A O 1
ATOM 1193 N N . THR A 1 149 ? 8.148 -20.469 -3.551 1 79.56 149 THR A N 1
ATOM 1194 C CA . THR A 1 149 ? 6.887 -19.734 -3.504 1 79.56 149 THR A CA 1
ATOM 1195 C C . THR A 1 149 ? 6.059 -20.156 -2.299 1 79.56 149 THR A C 1
ATOM 1197 O O . THR A 1 149 ? 5.59 -19.312 -1.528 1 79.56 149 THR A O 1
ATOM 1200 N N . GLU A 1 150 ? 5.973 -21.453 -2.189 1 81.69 150 GLU A N 1
ATOM 1201 C CA . GLU A 1 150 ? 5.156 -21.984 -1.106 1 81.69 150 GLU A CA 1
ATOM 1202 C C . GLU A 1 150 ? 5.754 -21.656 0.256 1 81.69 150 GLU A C 1
ATOM 1204 O O . GLU A 1 150 ? 5.031 -21.266 1.179 1 81.69 150 GLU A O 1
ATOM 1209 N N . SER A 1 151 ? 7.023 -21.75 0.337 1 86.25 151 SER A N 1
ATOM 1210 C CA . SER A 1 151 ? 7.691 -21.484 1.609 1 86.25 151 SER A CA 1
ATOM 1211 C C . SER A 1 151 ? 7.586 -20.016 2.006 1 86.25 151 SER A C 1
ATOM 1213 O O . SER A 1 151 ? 7.32 -19.703 3.166 1 86.25 151 SER A O 1
ATOM 1215 N N . THR A 1 152 ? 7.742 -19.172 1.049 1 86.5 152 THR A N 1
ATOM 1216 C CA . THR A 1 152 ? 7.727 -17.75 1.344 1 86.5 152 THR A CA 1
ATOM 1217 C C . THR A 1 152 ? 6.316 -17.281 1.699 1 86.5 152 THR A C 1
ATOM 1219 O O . THR A 1 152 ? 6.133 -16.484 2.617 1 86.5 152 THR A O 1
ATOM 1222 N N . VAL A 1 153 ? 5.375 -17.781 1.021 1 90.69 153 VAL A N 1
ATOM 1223 C CA . VAL A 1 153 ? 3.986 -17.422 1.293 1 90.69 153 VAL A CA 1
ATOM 1224 C C . VAL A 1 153 ? 3.576 -17.953 2.664 1 90.69 153 VAL A C 1
ATOM 1226 O O . VAL A 1 153 ? 2.887 -17.266 3.422 1 90.69 153 VAL A O 1
ATOM 1229 N N . LYS A 1 154 ? 4.016 -19.141 2.943 1 92.88 154 LYS A N 1
ATOM 1230 C CA . LYS A 1 154 ? 3.744 -19.719 4.254 1 92.88 154 LYS A CA 1
ATOM 1231 C C . LYS A 1 154 ? 4.359 -18.875 5.367 1 92.88 154 LYS A C 1
ATOM 1233 O O . LYS A 1 154 ? 3.729 -18.656 6.406 1 92.88 154 LYS A O 1
ATOM 1238 N N . LEU A 1 155 ? 5.559 -18.484 5.109 1 91.75 155 LEU A N 1
ATOM 1239 C CA . LEU A 1 155 ? 6.227 -17.609 6.066 1 91.75 155 LEU A CA 1
ATOM 1240 C C . LEU A 1 155 ? 5.43 -16.328 6.277 1 91.75 155 LEU A C 1
ATOM 1242 O O . LEU A 1 155 ? 5.203 -15.922 7.418 1 91.75 155 LEU A O 1
ATOM 1246 N N . ALA A 1 156 ? 5.004 -15.727 5.281 1 93.5 156 ALA A N 1
ATOM 1247 C CA . ALA A 1 156 ? 4.246 -14.484 5.359 1 93.5 156 ALA A CA 1
ATOM 1248 C C . ALA A 1 156 ? 2.941 -14.68 6.125 1 93.5 156 ALA A C 1
ATOM 1250 O O . ALA A 1 156 ? 2.607 -13.891 7.012 1 93.5 156 ALA A O 1
ATOM 1251 N N . LYS A 1 157 ? 2.301 -15.734 5.82 1 95.75 157 LYS A N 1
ATOM 1252 C CA . LYS A 1 157 ? 1.058 -16.062 6.512 1 95.75 157 LYS A CA 1
ATOM 1253 C C . LYS A 1 157 ? 1.302 -16.297 8 1 95.75 157 LYS A C 1
ATOM 1255 O O . LYS A 1 157 ? 0.506 -15.859 8.836 1 95.75 157 LYS A O 1
ATOM 1260 N N . GLY A 1 158 ? 2.383 -16.984 8.203 1 96.25 158 GLY A N 1
ATOM 1261 C CA . GLY A 1 158 ? 2.732 -17.25 9.594 1 96.25 158 GLY A CA 1
ATOM 1262 C C . GLY A 1 158 ? 2.982 -15.984 10.391 1 96.25 158 GLY A C 1
ATOM 1263 O O . GLY A 1 158 ? 2.555 -15.883 11.547 1 96.25 158 GLY A O 1
ATOM 1264 N N . LEU A 1 159 ? 3.658 -15.062 9.805 1 94.31 159 LEU A N 1
ATOM 1265 C CA . LEU A 1 159 ? 3.939 -13.781 10.438 1 94.31 159 LEU A CA 1
ATOM 1266 C C . LEU A 1 159 ? 2.646 -13.055 10.789 1 94.31 159 LEU A C 1
ATOM 1268 O O . LEU A 1 159 ? 2.494 -12.555 11.906 1 94.31 159 LEU A O 1
ATOM 1272 N N . VAL A 1 160 ? 1.687 -13.016 9.922 1 96.38 160 VAL A N 1
ATOM 1273 C CA . VAL A 1 160 ? 0.425 -12.305 10.094 1 96.38 160 VAL A CA 1
ATOM 1274 C C . VAL A 1 160 ? -0.433 -13.016 11.141 1 96.38 160 VAL A C 1
ATOM 1276 O O . VAL A 1 160 ? -1 -12.375 12.031 1 96.38 160 VAL A O 1
ATOM 1279 N N . THR A 1 161 ? -0.449 -14.328 11 1 97.38 161 THR A N 1
ATOM 1280 C CA . THR A 1 161 ? -1.258 -15.125 11.922 1 97.38 161 THR A CA 1
ATOM 1281 C C . THR A 1 161 ? -0.767 -14.961 13.352 1 97.38 161 THR A C 1
ATOM 1283 O O . THR A 1 161 ? -1.567 -14.781 14.273 1 97.38 161 THR A O 1
ATOM 1286 N N . LYS A 1 162 ? 0.501 -15.055 13.5 1 96.56 162 LYS A N 1
ATOM 1287 C CA . LYS A 1 162 ? 1.085 -14.898 14.828 1 96.56 162 LYS A CA 1
ATOM 1288 C C . LYS A 1 162 ? 0.766 -13.531 15.414 1 96.56 162 LYS A C 1
ATOM 1290 O O . LYS A 1 162 ? 0.356 -13.422 16.562 1 96.56 162 LYS A O 1
ATOM 1295 N N . ALA A 1 163 ? 0.952 -12.523 14.633 1 96.44 163 ALA A N 1
ATOM 1296 C CA . ALA A 1 163 ? 0.67 -11.164 15.094 1 96.44 163 ALA A CA 1
ATOM 1297 C C . ALA A 1 163 ? -0.808 -10.992 15.43 1 96.44 163 ALA A C 1
ATOM 1299 O O . ALA A 1 163 ? -1.151 -10.391 16.453 1 96.44 163 ALA A O 1
ATOM 1300 N N . ALA A 1 164 ? -1.655 -11.508 14.617 1 95.19 164 ALA A N 1
ATOM 1301 C CA . ALA A 1 164 ? -3.098 -11.391 14.82 1 95.19 164 ALA A CA 1
ATOM 1302 C C . ALA A 1 164 ? -3.537 -12.141 16.078 1 95.19 164 ALA A C 1
ATOM 1304 O O . ALA A 1 164 ? -4.352 -11.633 16.859 1 95.19 164 ALA A O 1
ATOM 1305 N N . LYS A 1 165 ? -3.057 -13.297 16.25 1 94 165 LYS A N 1
ATOM 1306 C CA . LYS A 1 165 ? -3.422 -14.109 17.406 1 94 165 LYS A CA 1
ATOM 1307 C C . LYS A 1 165 ? -2.953 -13.461 18.703 1 94 165 LYS A C 1
ATOM 1309 O O . LYS A 1 165 ? -3.621 -13.57 19.734 1 94 165 LYS A O 1
ATOM 1314 N N . ASN A 1 166 ? -1.794 -12.836 18.656 1 93.94 166 ASN A N 1
ATOM 1315 C CA . ASN A 1 166 ? -1.258 -12.148 19.812 1 93.94 166 ASN A CA 1
ATOM 1316 C C . ASN A 1 166 ? -1.899 -10.773 20 1 93.94 166 ASN A C 1
ATOM 1318 O O . ASN A 1 166 ? -1.459 -9.984 20.844 1 93.94 166 ASN A O 1
ATOM 1322 N N . LYS A 1 167 ? -2.836 -10.438 19.109 1 92 167 LYS A N 1
ATOM 1323 C CA . LYS A 1 167 ? -3.578 -9.18 19.141 1 92 167 LYS A CA 1
ATOM 1324 C C . LYS A 1 167 ? -2.648 -7.992 18.938 1 92 167 LYS A C 1
ATOM 1326 O O . LYS A 1 167 ? -2.852 -6.93 19.531 1 92 167 LYS A O 1
ATOM 1331 N N . SER A 1 168 ? -1.551 -8.281 18.266 1 93.5 168 SER A N 1
ATOM 1332 C CA . SER A 1 168 ? -0.645 -7.207 17.891 1 93.5 168 SER A CA 1
ATOM 1333 C C . SER A 1 168 ? -1.019 -6.629 16.531 1 93.5 168 SER A C 1
ATOM 1335 O O . SER A 1 168 ? -1.794 -7.234 15.781 1 93.5 168 SER A O 1
ATOM 1337 N N . ASP A 1 169 ? -0.552 -5.422 16.328 1 95.5 169 ASP A N 1
ATOM 1338 C CA . ASP A 1 169 ? -0.812 -4.781 15.039 1 95.5 169 ASP A CA 1
ATOM 1339 C C . ASP A 1 169 ? -0.079 -5.5 13.906 1 95.5 169 ASP A C 1
ATOM 1341 O O . ASP A 1 169 ? 1.151 -5.465 13.836 1 95.5 169 ASP A O 1
ATOM 1345 N N . VAL A 1 170 ? -0.822 -6.07 13.008 1 97.12 170 VAL A N 1
ATOM 1346 C CA . VAL A 1 170 ? -0.247 -6.926 11.977 1 97.12 170 VAL A CA 1
ATOM 1347 C C . VAL A 1 170 ? 0.608 -6.086 11.023 1 97.12 170 VAL A C 1
ATOM 1349 O O . VAL A 1 170 ? 1.615 -6.566 10.5 1 97.12 170 VAL A O 1
ATOM 1352 N N . TRP A 1 171 ? 0.235 -4.895 10.766 1 97.06 171 TRP A N 1
ATOM 1353 C CA . TRP A 1 171 ? 0.987 -4.043 9.859 1 97.06 171 TRP A CA 1
ATOM 1354 C C . TRP A 1 171 ? 2.32 -3.631 10.469 1 97.06 171 TRP A C 1
ATOM 1356 O O . TRP A 1 171 ? 3.334 -3.547 9.773 1 97.06 171 TRP A O 1
ATOM 1366 N N . LYS A 1 172 ? 2.352 -3.348 11.75 1 93.38 172 LYS A N 1
ATOM 1367 C CA . LYS A 1 172 ? 3.615 -3.082 12.422 1 93.38 172 LYS A CA 1
ATOM 1368 C C . LYS A 1 172 ? 4.531 -4.305 12.383 1 93.38 172 LYS A C 1
ATOM 1370 O O . LYS A 1 172 ? 5.746 -4.172 12.234 1 93.38 172 LYS A O 1
ATOM 1375 N N . ALA A 1 173 ? 3.906 -5.449 12.547 1 93.94 173 ALA A N 1
ATOM 1376 C CA . ALA A 1 173 ? 4.68 -6.688 12.492 1 93.94 173 ALA A CA 1
ATOM 1377 C C . ALA A 1 173 ? 5.355 -6.855 11.133 1 93.94 173 ALA A C 1
ATOM 1379 O O . ALA A 1 173 ? 6.527 -7.23 11.062 1 93.94 173 ALA A O 1
ATOM 1380 N N . ILE A 1 174 ? 4.633 -6.574 10.078 1 93.06 174 ILE A N 1
ATOM 1381 C CA . ILE A 1 174 ? 5.172 -6.68 8.727 1 93.06 174 ILE A CA 1
ATOM 1382 C C . ILE A 1 174 ? 6.277 -5.641 8.523 1 93.06 174 ILE A C 1
ATOM 1384 O O . ILE A 1 174 ? 7.332 -5.949 7.965 1 93.06 174 ILE A O 1
ATOM 1388 N N . LEU A 1 175 ? 6.016 -4.465 8.977 1 89.69 175 LEU A N 1
ATOM 1389 C CA . LEU A 1 175 ? 7 -3.391 8.898 1 89.69 175 LEU A CA 1
ATOM 1390 C C . LEU A 1 175 ? 8.297 -3.791 9.594 1 89.69 175 LEU A C 1
ATOM 1392 O O . LEU A 1 175 ? 9.383 -3.611 9.039 1 89.69 175 LEU A O 1
ATOM 1396 N N . GLU A 1 176 ? 8.164 -4.312 10.75 1 85.94 176 GLU A N 1
ATOM 1397 C CA . GLU A 1 176 ? 9.328 -4.738 11.523 1 85.94 176 GLU A CA 1
ATOM 1398 C C . GLU A 1 176 ? 10.078 -5.863 10.812 1 85.94 176 GLU A C 1
ATOM 1400 O O . GLU A 1 176 ? 11.312 -5.867 10.781 1 85.94 176 GLU A O 1
ATOM 1405 N N . TRP A 1 177 ? 9.32 -6.758 10.367 1 86.88 177 TRP A N 1
ATOM 1406 C CA . TRP A 1 177 ? 9.938 -7.859 9.633 1 86.88 177 TRP A CA 1
ATOM 1407 C C . TRP A 1 177 ? 10.727 -7.352 8.438 1 86.88 177 TRP A C 1
ATOM 1409 O O . TRP A 1 177 ? 11.867 -7.766 8.219 1 86.88 177 TRP A O 1
ATOM 1419 N N . ARG A 1 178 ? 10.18 -6.484 7.648 1 82.81 178 ARG A N 1
ATOM 1420 C CA . ARG A 1 178 ? 10.828 -5.93 6.469 1 82.81 178 ARG A CA 1
ATOM 1421 C C . ARG A 1 178 ? 12.094 -5.156 6.852 1 82.81 178 ARG A C 1
ATOM 1423 O O . ARG A 1 178 ? 13.117 -5.262 6.176 1 82.81 178 ARG A O 1
ATOM 1430 N N . ASN A 1 179 ? 12.047 -4.438 7.895 1 76.25 179 ASN A N 1
ATOM 1431 C CA . ASN A 1 179 ? 13.18 -3.641 8.352 1 76.25 179 ASN A CA 1
ATOM 1432 C C . ASN A 1 179 ? 14.336 -4.527 8.805 1 76.25 179 ASN A C 1
ATOM 1434 O O . ASN A 1 179 ? 15.5 -4.164 8.641 1 76.25 179 ASN A O 1
ATOM 1438 N N . THR A 1 180 ? 13.977 -5.59 9.414 1 73.38 180 THR A N 1
ATOM 1439 C CA . THR A 1 180 ? 15.008 -6.48 9.938 1 73.38 180 THR A CA 1
ATOM 1440 C C . THR A 1 180 ? 15.625 -7.309 8.812 1 73.38 180 THR A C 1
ATOM 1442 O O . THR A 1 180 ? 16.812 -7.633 8.859 1 73.38 180 THR A O 1
ATOM 1445 N N . HIS A 1 181 ? 14.906 -7.609 7.926 1 70.38 181 HIS A N 1
ATOM 1446 C CA . HIS A 1 181 ? 15.352 -8.539 6.898 1 70.38 181 HIS A CA 1
ATOM 1447 C C . HIS A 1 181 ? 15.93 -7.801 5.695 1 70.38 181 HIS A C 1
ATOM 1449 O O . HIS A 1 181 ? 16.797 -8.328 4.996 1 70.38 181 HIS A O 1
ATOM 1455 N N . TYR A 1 182 ? 15.477 -6.641 5.508 1 61.81 182 TYR A N 1
ATOM 1456 C CA . TYR A 1 182 ? 15.938 -5.934 4.316 1 61.81 182 TYR A CA 1
ATOM 1457 C C . TYR A 1 182 ? 16.891 -4.797 4.688 1 61.81 182 TYR A C 1
ATOM 1459 O O . TYR A 1 182 ? 17.578 -4.25 3.824 1 61.81 182 TYR A O 1
ATOM 1467 N N . SER A 1 183 ? 16.969 -4.207 5.992 1 49.66 183 SER A N 1
ATOM 1468 C CA . SER A 1 183 ? 17.875 -3.154 6.438 1 49.66 183 SER A CA 1
ATOM 1469 C C . SER A 1 183 ? 19.328 -3.652 6.477 1 49.66 183 SER A C 1
ATOM 1471 O O . SER A 1 183 ? 20.234 -2.906 6.844 1 49.66 183 SER A O 1
ATOM 1473 N N . GLY A 1 184 ? 19.609 -4.805 6.453 1 38.16 184 GLY A N 1
ATOM 1474 C CA . GLY A 1 184 ? 21 -5.195 6.637 1 38.16 184 GLY A CA 1
ATOM 1475 C C . GLY A 1 184 ? 21.969 -4.305 5.895 1 38.16 184 GLY A C 1
ATOM 1476 O O . GLY A 1 184 ? 22.969 -3.85 6.465 1 38.16 184 GLY A O 1
ATOM 1477 N N . ASN A 1 185 ? 22.359 -4.52 4.578 1 33.75 185 ASN A N 1
ATOM 1478 C CA . ASN A 1 185 ? 23.703 -4.246 4.051 1 33.75 185 ASN A CA 1
ATOM 1479 C C . ASN A 1 185 ? 23.938 -2.748 3.902 1 33.75 185 ASN A C 1
ATOM 1481 O O . ASN A 1 185 ? 24.422 -2.295 2.859 1 33.75 185 ASN A O 1
ATOM 1485 N N . VAL A 1 186 ? 23.172 -1.84 4.492 1 32.69 186 VAL A N 1
ATOM 1486 C CA . VAL A 1 186 ? 23.797 -0.524 4.418 1 32.69 186 VAL A CA 1
ATOM 1487 C C . VAL A 1 186 ? 24.75 -0.341 5.594 1 32.69 186 VAL A C 1
ATOM 1489 O O . VAL A 1 186 ? 24.453 -0.771 6.715 1 32.69 186 VAL A O 1
ATOM 1492 N N . MET B 1 1 ? 6.57 12.117 -45 1 21.97 1 MET B N 1
ATOM 1493 C CA . MET B 1 1 ? 7.184 10.93 -44.406 1 21.97 1 MET B CA 1
ATOM 1494 C C . MET B 1 1 ? 7.09 10.969 -42.875 1 21.97 1 MET B C 1
ATOM 1496 O O . MET B 1 1 ? 7.582 11.906 -42.25 1 21.97 1 MET B O 1
ATOM 1500 N N . GLY B 1 2 ? 5.961 10.531 -42.188 1 21.27 2 GLY B N 1
ATOM 1501 C CA . GLY B 1 2 ? 5.273 10.844 -40.938 1 21.27 2 GLY B CA 1
ATOM 1502 C C . GLY B 1 2 ? 5.941 10.242 -39.719 1 21.27 2 GLY B C 1
ATOM 1503 O O . GLY B 1 2 ? 6.359 9.086 -39.75 1 21.27 2 GLY B O 1
ATOM 1504 N N . VAL B 1 3 ? 6.75 10.938 -38.938 1 23.42 3 VAL B N 1
ATOM 1505 C CA . VAL B 1 3 ? 7.5 10.531 -37.75 1 23.42 3 VAL B CA 1
ATOM 1506 C C . VAL B 1 3 ? 6.562 9.844 -36.75 1 23.42 3 VAL B C 1
ATOM 1508 O O . VAL B 1 3 ? 5.625 10.469 -36.25 1 23.42 3 VAL B O 1
ATOM 1511 N N . GLN B 1 4 ? 6.051 8.625 -37.062 1 22.95 4 GLN B N 1
ATOM 1512 C CA . GLN B 1 4 ? 5.148 7.836 -36.219 1 22.95 4 GLN B CA 1
ATOM 1513 C C . GLN B 1 4 ? 5.727 7.621 -34.844 1 22.95 4 GLN B C 1
ATOM 1515 O O . GLN B 1 4 ? 6.848 7.125 -34.688 1 22.95 4 GLN B O 1
ATOM 1520 N N . TYR B 1 5 ? 5.582 8.531 -33.906 1 24.52 5 TYR B N 1
ATOM 1521 C CA . TYR B 1 5 ? 5.91 8.516 -32.5 1 24.52 5 TYR B CA 1
ATOM 1522 C C . TYR B 1 5 ? 5.398 7.246 -31.828 1 24.52 5 TYR B C 1
ATOM 1524 O O . TYR B 1 5 ? 4.207 7.129 -31.531 1 24.52 5 TYR B O 1
ATOM 1532 N N . THR B 1 6 ? 5.582 6.016 -32.375 1 24.91 6 THR B N 1
ATOM 1533 C CA . THR B 1 6 ? 5.148 4.773 -31.734 1 24.91 6 THR B CA 1
ATOM 1534 C C . THR B 1 6 ? 5.754 4.633 -30.344 1 24.91 6 THR B C 1
ATOM 1536 O O . THR B 1 6 ? 6.926 4.281 -30.203 1 24.91 6 THR B O 1
ATOM 1539 N N . ILE B 1 7 ? 6.031 5.68 -29.656 1 28.59 7 ILE B N 1
ATOM 1540 C CA . ILE B 1 7 ? 6.551 5.453 -28.297 1 28.59 7 ILE B CA 1
ATOM 1541 C C . ILE B 1 7 ? 5.703 4.395 -27.594 1 28.59 7 ILE B C 1
ATOM 1543 O O . ILE B 1 7 ? 4.531 4.629 -27.297 1 28.59 7 ILE B O 1
ATOM 1547 N N . ASN B 1 8 ? 5.645 3.156 -27.984 1 28.55 8 ASN B N 1
ATOM 1548 C CA . ASN B 1 8 ? 5.172 1.878 -27.469 1 28.55 8 ASN B CA 1
ATOM 1549 C C . ASN B 1 8 ? 5.277 1.817 -25.938 1 28.55 8 ASN B C 1
ATOM 1551 O O . ASN B 1 8 ? 6 2.609 -25.328 1 28.55 8 ASN B O 1
ATOM 1555 N N . THR B 1 9 ? 4.574 0.691 -25.25 1 30.72 9 THR B N 1
ATOM 1556 C CA . THR B 1 9 ? 4.164 0.208 -23.938 1 30.72 9 THR B CA 1
ATOM 1557 C C . THR B 1 9 ? 5.375 0.012 -23.031 1 30.72 9 THR B C 1
ATOM 1559 O O . THR B 1 9 ? 6.152 -0.929 -23.219 1 30.72 9 THR B O 1
ATOM 1562 N N . ALA B 1 10 ? 6.18 0.903 -23 1 31.5 10 ALA B N 1
ATOM 1563 C CA . ALA B 1 10 ? 7.258 0.758 -22.016 1 31.5 10 ALA B CA 1
ATOM 1564 C C . ALA B 1 10 ? 6.727 0.256 -20.688 1 31.5 10 ALA B C 1
ATOM 1566 O O . ALA B 1 10 ? 6.062 0.999 -19.953 1 31.5 10 ALA B O 1
ATOM 1567 N N . ARG B 1 11 ? 6.176 -0.869 -20.719 1 32.41 11 ARG B N 1
ATOM 1568 C CA . ARG B 1 11 ? 5.883 -1.681 -19.547 1 32.41 11 ARG B CA 1
ATOM 1569 C C . ARG B 1 11 ? 6.867 -1.39 -18.406 1 32.41 11 ARG B C 1
ATOM 1571 O O . ARG B 1 11 ? 6.473 -1.243 -17.25 1 32.41 11 ARG B O 1
ATOM 1578 N N . ASP B 1 12 ? 8.117 -1.781 -18.656 1 32.03 12 ASP B N 1
ATOM 1579 C CA . ASP B 1 12 ? 8.844 -2.436 -17.562 1 32.03 12 ASP B CA 1
ATOM 1580 C C . ASP B 1 12 ? 9.328 -1.416 -16.547 1 32.03 12 ASP B C 1
ATOM 1582 O O . ASP B 1 12 ? 10.219 -1.708 -15.742 1 32.03 12 ASP B O 1
ATOM 1586 N N . ILE B 1 13 ? 9.227 -0.103 -16.906 1 32.81 13 ILE B N 1
ATOM 1587 C CA . ILE B 1 13 ? 10.023 0.621 -15.922 1 32.81 13 ILE B CA 1
ATOM 1588 C C . ILE B 1 13 ? 9.375 0.496 -14.547 1 32.81 13 ILE B C 1
ATOM 1590 O O . ILE B 1 13 ? 8.25 0.953 -14.336 1 32.81 13 ILE B O 1
ATOM 1594 N N . MET B 1 14 ? 9.75 -0.587 -14.031 1 35.72 14 MET B N 1
ATOM 1595 C CA . MET B 1 14 ? 9.359 -0.82 -12.641 1 35.72 14 MET B CA 1
ATOM 1596 C C . MET B 1 14 ? 9.797 0.334 -11.75 1 35.72 14 MET B C 1
ATOM 1598 O O . MET B 1 14 ? 11 0.583 -11.602 1 35.72 14 MET B O 1
ATOM 1602 N N . TYR B 1 15 ? 9.117 1.413 -11.93 1 35.84 15 TYR B N 1
ATOM 1603 C CA . TYR B 1 15 ? 9.289 2.504 -10.977 1 35.84 15 TYR B CA 1
ATOM 1604 C C . TYR B 1 15 ? 9.086 2.014 -9.547 1 35.84 15 TYR B C 1
ATOM 1606 O O . TYR B 1 15 ? 8 1.542 -9.195 1 35.84 15 TYR B O 1
ATOM 1614 N N . TRP B 1 16 ? 10.133 1.479 -9.133 1 40.12 16 TRP B N 1
ATOM 1615 C CA . TRP B 1 16 ? 9.953 1.084 -7.734 1 40.12 16 TRP B CA 1
ATOM 1616 C C . TRP B 1 16 ? 10.062 2.291 -6.812 1 40.12 16 TRP B C 1
ATOM 1618 O O . TRP B 1 16 ? 10.906 3.172 -7.023 1 40.12 16 TRP B O 1
ATOM 1628 N N . PRO B 1 17 ? 9.305 2.52 -6.059 1 40.56 17 PRO B N 1
ATOM 1629 C CA . PRO B 1 17 ? 9.219 3.729 -5.234 1 40.56 17 PRO B CA 1
ATOM 1630 C C . PRO B 1 17 ? 10.578 4.207 -4.742 1 40.56 17 PRO B C 1
ATOM 1632 O O . PRO B 1 17 ? 10.852 5.41 -4.734 1 40.56 17 PRO B O 1
ATOM 1635 N N . ARG B 1 18 ? 11.391 3.393 -4.211 1 43.03 18 ARG B N 1
ATOM 1636 C CA . ARG B 1 18 ? 12.664 3.879 -3.686 1 43.03 18 ARG B CA 1
ATOM 1637 C C . ARG B 1 18 ? 13.594 4.301 -4.812 1 43.03 18 ARG B C 1
ATOM 1639 O O . ARG B 1 18 ? 14.562 5.027 -4.586 1 43.03 18 ARG B O 1
ATOM 1646 N N . MET B 1 19 ? 13.406 3.742 -6 1 45.47 19 MET B N 1
ATOM 1647 C CA . MET B 1 19 ? 14.211 4.281 -7.09 1 45.47 19 MET B CA 1
ATOM 1648 C C . MET B 1 19 ? 14.031 5.789 -7.207 1 45.47 19 MET B C 1
ATOM 1650 O O . MET B 1 19 ? 14.961 6.504 -7.594 1 45.47 19 MET B O 1
ATOM 1654 N N . HIS B 1 20 ? 13.039 6.109 -6.605 1 44.53 20 HIS B N 1
ATOM 1655 C CA . HIS B 1 20 ? 12.766 7.539 -6.707 1 44.53 20 HIS B CA 1
ATOM 1656 C C . HIS B 1 20 ? 13.727 8.344 -5.836 1 44.53 20 HIS B C 1
ATOM 1658 O O . HIS B 1 20 ? 14.281 9.352 -6.285 1 44.53 20 HIS B O 1
ATOM 1664 N N . THR B 1 21 ? 13.891 7.707 -4.641 1 44.97 21 THR B N 1
ATOM 1665 C CA . THR B 1 21 ? 14.734 8.508 -3.754 1 44.97 21 THR B CA 1
ATOM 1666 C C . THR B 1 21 ? 16.156 8.602 -4.301 1 44.97 21 THR B C 1
ATOM 1668 O O . THR B 1 21 ? 16.75 9.68 -4.32 1 44.97 21 THR B O 1
ATOM 1671 N N . GLU B 1 22 ? 16.625 7.453 -4.648 1 45.66 22 GLU B N 1
ATOM 1672 C CA . GLU B 1 22 ? 17.984 7.52 -5.188 1 45.66 22 GLU B CA 1
ATOM 1673 C C . GLU B 1 22 ? 18.016 8.305 -6.496 1 45.66 22 GLU B C 1
ATOM 1675 O O . GLU B 1 22 ? 18.969 9.039 -6.762 1 45.66 22 GLU B O 1
ATOM 1680 N N . LEU B 1 23 ? 17.016 8.094 -7.133 1 44.22 23 LEU B N 1
ATOM 1681 C CA . LEU B 1 23 ? 16.922 8.859 -8.367 1 44.22 23 LEU B CA 1
ATOM 1682 C C . LEU B 1 23 ? 16.766 10.352 -8.07 1 44.22 23 LEU B C 1
ATOM 1684 O O . LEU B 1 23 ? 17.422 11.18 -8.703 1 44.22 23 LEU B O 1
ATOM 1688 N N . VAL B 1 24 ? 15.961 10.492 -7.098 1 45.47 24 VAL B N 1
ATOM 1689 C CA . VAL B 1 24 ? 15.828 11.891 -6.691 1 45.47 24 VAL B CA 1
ATOM 1690 C C . VAL B 1 24 ? 17.156 12.398 -6.133 1 45.47 24 VAL B C 1
ATOM 1692 O O . VAL B 1 24 ? 17.594 13.5 -6.453 1 45.47 24 VAL B O 1
ATOM 1695 N N . GLU B 1 25 ? 17.719 11.477 -5.336 1 47.66 25 GLU B N 1
ATOM 1696 C CA . GLU B 1 25 ? 19.016 11.883 -4.824 1 47.66 25 GLU B CA 1
ATOM 1697 C C . GLU B 1 25 ? 20.031 12.047 -5.957 1 47.66 25 GLU B C 1
ATOM 1699 O O . GLU B 1 25 ? 20.828 12.977 -5.949 1 47.66 25 GLU B O 1
ATOM 1704 N N . ALA B 1 26 ? 19.859 11.094 -6.809 1 42.97 26 ALA B N 1
ATOM 1705 C CA . ALA B 1 26 ? 20.75 11.18 -7.961 1 42.97 26 ALA B CA 1
ATOM 1706 C C . ALA B 1 26 ? 20.453 12.422 -8.797 1 42.97 26 ALA B C 1
ATOM 1708 O O . ALA B 1 26 ? 21.359 13.109 -9.242 1 42.97 26 ALA B O 1
ATOM 1709 N N . VAL B 1 27 ? 19.203 12.625 -8.945 1 43.31 27 VAL B N 1
ATOM 1710 C CA . VAL B 1 27 ? 18.797 13.805 -9.703 1 43.31 27 VAL B CA 1
ATOM 1711 C C . VAL B 1 27 ? 19.109 15.07 -8.914 1 43.31 27 VAL B C 1
ATOM 1713 O O . VAL B 1 27 ? 19.562 16.062 -9.477 1 43.31 27 VAL B O 1
ATOM 1716 N N . GLN B 1 28 ? 18.828 14.953 -7.703 1 42.38 28 GLN B N 1
ATOM 1717 C CA . GLN B 1 28 ? 19.156 16.094 -6.859 1 42.38 28 GLN B CA 1
ATOM 1718 C C . GLN B 1 28 ? 20.656 16.328 -6.816 1 42.38 28 GLN B C 1
ATOM 1720 O O . GLN B 1 28 ? 21.125 17.469 -6.809 1 42.38 28 GLN B O 1
ATOM 1725 N N . ARG B 1 29 ? 21.281 15.203 -6.816 1 40.75 29 ARG B N 1
ATOM 1726 C CA . ARG B 1 29 ? 22.734 15.359 -6.918 1 40.75 29 ARG B CA 1
ATOM 1727 C C . ARG B 1 29 ? 23.125 15.984 -8.25 1 40.75 29 ARG B C 1
ATOM 1729 O O . ARG B 1 29 ? 24.078 16.766 -8.32 1 40.75 29 ARG B O 1
ATOM 1736 N N . CYS B 1 30 ? 22.375 15.531 -9.203 1 37.62 30 CYS B N 1
ATOM 1737 C CA . CYS B 1 30 ? 22.688 16.125 -10.5 1 37.62 30 CYS B CA 1
ATOM 1738 C C . CYS B 1 30 ? 22.297 17.594 -10.531 1 37.62 30 CYS B C 1
ATOM 1740 O O . CYS B 1 30 ? 22.953 18.406 -11.203 1 37.62 30 CYS B O 1
ATOM 1742 N N . ALA B 1 31 ? 21.172 17.844 -9.898 1 36.44 31 ALA B N 1
ATOM 1743 C CA . ALA B 1 31 ? 20.75 19.25 -9.914 1 36.44 31 ALA B CA 1
ATOM 1744 C C . ALA B 1 31 ? 21.781 20.125 -9.188 1 36.44 31 ALA B C 1
ATOM 1746 O O . ALA B 1 31 ? 22 21.266 -9.57 1 36.44 31 ALA B O 1
ATOM 1747 N N . ILE B 1 32 ? 22.391 19.547 -8.242 1 36 32 ILE B N 1
ATOM 1748 C CA . ILE B 1 32 ? 23.5 20.312 -7.676 1 36 32 ILE B CA 1
ATOM 1749 C C . ILE B 1 32 ? 24.547 20.594 -8.75 1 36 32 ILE B C 1
ATOM 1751 O O . ILE B 1 32 ? 25.172 21.656 -8.75 1 36 32 ILE B O 1
ATOM 1755 N N . CYS B 1 33 ? 24.578 19.656 -9.656 1 35.47 33 CYS B N 1
ATOM 1756 C CA . CYS B 1 33 ? 25.578 19.922 -10.703 1 35.47 33 CYS B CA 1
ATOM 1757 C C . CYS B 1 33 ? 25.156 21.094 -11.57 1 35.47 33 CYS B C 1
ATOM 1759 O O . CYS B 1 33 ? 26 21.781 -12.148 1 35.47 33 CYS B O 1
ATOM 1761 N N . GLN B 1 34 ? 23.859 21.125 -11.766 1 34.75 34 GLN B N 1
ATOM 1762 C CA . GLN B 1 34 ? 23.516 22.188 -12.703 1 34.75 34 GLN B CA 1
ATOM 1763 C C . GLN B 1 34 ? 23.656 23.562 -12.055 1 34.75 34 GLN B C 1
ATOM 1765 O O . GLN B 1 34 ? 23.547 24.578 -12.727 1 34.75 34 GLN B O 1
ATOM 1770 N N . GLU B 1 35 ? 23.672 23.656 -10.727 1 33.81 35 GLU B N 1
ATOM 1771 C CA . GLU B 1 35 ? 23.75 24.969 -10.109 1 33.81 35 GLU B CA 1
ATOM 1772 C C . GLU B 1 35 ? 25.094 25.641 -10.422 1 33.81 35 GLU B C 1
ATOM 1774 O O . GLU B 1 35 ? 25.406 26.703 -9.891 1 33.81 35 GLU B O 1
ATOM 1779 N N . SER B 1 36 ? 25.891 25.047 -11.195 1 34.25 36 SER B N 1
ATOM 1780 C CA . SER B 1 36 ? 27.109 25.828 -11.367 1 34.25 36 SER B CA 1
ATOM 1781 C C . SER B 1 36 ? 26.828 27.109 -12.156 1 34.25 36 SER B C 1
ATOM 1783 O O . SER B 1 36 ? 27.766 27.812 -12.547 1 34.25 36 SER B O 1
ATOM 1785 N N . GLN B 1 37 ? 25.609 27.344 -12.633 1 32.09 37 GLN B N 1
ATOM 1786 C CA . GLN B 1 37 ? 25.703 28.641 -13.297 1 32.09 37 GLN B CA 1
ATOM 1787 C C . GLN B 1 37 ? 25.844 29.766 -12.273 1 32.09 37 GLN B C 1
ATOM 1789 O O . GLN B 1 37 ? 25.391 29.641 -11.141 1 32.09 37 GLN B O 1
ATOM 1794 N N . PRO B 1 38 ? 26.578 30.938 -12.469 1 33 38 PRO B N 1
ATOM 1795 C CA . PRO B 1 38 ? 26.828 32.094 -11.617 1 33 38 PRO B CA 1
ATOM 1796 C C . PRO B 1 38 ? 25.562 32.656 -10.977 1 33 38 PRO B C 1
ATOM 1798 O O . PRO B 1 38 ? 24.578 32.906 -11.68 1 33 38 PRO B O 1
ATOM 1801 N N . ALA B 1 39 ? 25.156 32.312 -9.812 1 34.44 39 ALA B N 1
ATOM 1802 C CA . ALA B 1 39 ? 24.047 32.812 -9.008 1 34.44 39 ALA B CA 1
ATOM 1803 C C . ALA B 1 39 ? 24.094 34.312 -8.867 1 34.44 39 ALA B C 1
ATOM 1805 O O . ALA B 1 39 ? 25.109 34.875 -8.461 1 34.44 39 ALA B O 1
ATOM 1806 N N . LEU B 1 40 ? 23.5 35.156 -9.641 1 33.97 40 LEU B N 1
ATOM 1807 C CA . LEU B 1 40 ? 23.297 36.5 -9.125 1 33.97 40 LEU B CA 1
ATOM 1808 C C . LEU B 1 40 ? 22.969 36.469 -7.637 1 33.97 40 LEU B C 1
ATOM 1810 O O . LEU B 1 40 ? 22.391 35.5 -7.145 1 33.97 40 LEU B O 1
ATOM 1814 N N . PRO B 1 41 ? 23.469 37.375 -6.691 1 34.16 41 PRO B N 1
ATOM 1815 C CA . PRO B 1 41 ? 23.359 37.406 -5.234 1 34.16 41 PRO B CA 1
ATOM 1816 C C . PRO B 1 41 ? 21.922 37.188 -4.75 1 34.16 41 PRO B C 1
ATOM 1818 O O . PRO B 1 41 ? 21.594 37.469 -3.598 1 34.16 41 PRO B O 1
ATOM 1821 N N . LYS B 1 42 ? 21.016 36.688 -5.48 1 35.66 42 LYS B N 1
ATOM 1822 C CA . LYS B 1 42 ? 19.688 36.781 -4.879 1 35.66 42 LYS B CA 1
ATOM 1823 C C . LYS B 1 42 ? 19.703 36.312 -3.428 1 35.66 42 LYS B C 1
ATOM 1825 O O . LYS B 1 42 ? 20.562 35.5 -3.037 1 35.66 42 LYS B O 1
ATOM 1830 N N . GLU B 1 43 ? 18.984 37.094 -2.477 1 35.16 43 GLU B N 1
ATOM 1831 C CA . GLU B 1 43 ? 18.766 36.875 -1.052 1 35.16 43 GLU B CA 1
ATOM 1832 C C . GLU B 1 43 ? 18.828 35.375 -0.721 1 35.16 43 GLU B C 1
ATOM 1834 O O . GLU B 1 43 ? 18.438 34.562 -1.54 1 35.16 43 GLU B O 1
ATOM 1839 N N . PRO B 1 44 ? 19.75 35.031 0.224 1 35.38 44 PRO B N 1
ATOM 1840 C CA . PRO B 1 44 ? 19.844 33.625 0.649 1 35.38 44 PRO B CA 1
ATOM 1841 C C . PRO B 1 44 ? 18.484 32.906 0.627 1 35.38 44 PRO B C 1
ATOM 1843 O O . PRO B 1 44 ? 17.547 33.344 1.295 1 35.38 44 PRO B O 1
ATOM 1846 N N . LEU B 1 45 ? 17.906 32.781 -0.456 1 38.09 45 LEU B N 1
ATOM 1847 C CA . LEU B 1 45 ? 16.688 31.984 -0.433 1 38.09 45 LEU B CA 1
ATOM 1848 C C . LEU B 1 45 ? 16.672 31.016 0.741 1 38.09 45 LEU B C 1
ATOM 1850 O O . LEU B 1 45 ? 17.578 30.172 0.858 1 38.09 45 LEU B O 1
ATOM 1854 N N . MET B 1 46 ? 16.531 31.609 1.997 1 38.34 46 MET B N 1
ATOM 1855 C CA . MET B 1 46 ? 16.281 30.734 3.137 1 38.34 46 MET B CA 1
ATOM 1856 C C . MET B 1 46 ? 15.836 29.344 2.67 1 38.34 46 MET B C 1
ATOM 1858 O O . MET B 1 46 ? 14.875 29.234 1.911 1 38.34 46 MET B O 1
ATOM 1862 N N . LYS B 1 47 ? 16.734 28.547 2.479 1 43.66 47 LYS B N 1
ATOM 1863 C CA . LYS B 1 47 ? 16.656 27.141 2.043 1 43.66 47 LYS B CA 1
ATOM 1864 C C . LYS B 1 47 ? 15.484 26.438 2.709 1 43.66 47 LYS B C 1
ATOM 1866 O O . LYS B 1 47 ? 15.383 26.406 3.936 1 43.66 47 LYS B O 1
ATOM 1871 N N . HIS B 1 48 ? 14.203 26.672 2.465 1 47.84 48 HIS B N 1
ATOM 1872 C CA . HIS B 1 48 ? 13.047 25.938 2.939 1 47.84 48 HIS B CA 1
ATOM 1873 C C . HIS B 1 48 ? 13.43 24.516 3.34 1 47.84 48 HIS B C 1
ATOM 1875 O O . HIS B 1 48 ? 14.195 23.844 2.637 1 47.84 48 HIS B O 1
ATOM 1881 N N . PRO B 1 49 ? 13.359 24.188 4.691 1 54.84 49 PRO B N 1
ATOM 1882 C CA . PRO B 1 49 ? 13.805 22.828 4.992 1 54.84 49 PRO B CA 1
ATOM 1883 C C . PRO B 1 49 ? 13.102 21.781 4.141 1 54.84 49 PRO B C 1
ATOM 1885 O O . PRO B 1 49 ? 11.875 21.656 4.188 1 54.84 49 PRO B O 1
ATOM 1888 N N . VAL B 1 50 ? 13.414 21.609 3.074 1 68.06 50 VAL B N 1
ATOM 1889 C CA . VAL B 1 50 ? 13.086 20.484 2.211 1 68.06 50 VAL B CA 1
ATOM 1890 C C . VAL B 1 50 ? 13.453 19.172 2.906 1 68.06 50 VAL B C 1
ATOM 1892 O O . VAL B 1 50 ? 14.492 19.094 3.568 1 68.06 50 VAL B O 1
ATOM 1895 N N . PRO B 1 51 ? 12.258 18.391 3.084 1 81 51 PRO B N 1
ATOM 1896 C CA . PRO B 1 51 ? 12.641 17.109 3.652 1 81 51 PRO B CA 1
ATOM 1897 C C . PRO B 1 51 ? 13.977 16.594 3.109 1 81 51 PRO B C 1
ATOM 1899 O O . PRO B 1 51 ? 14.281 16.781 1.93 1 81 51 PRO B O 1
ATOM 1902 N N . LYS B 1 52 ? 14.688 16 3.99 1 78.75 52 LYS B N 1
ATOM 1903 C CA . LYS B 1 52 ? 16.031 15.555 3.635 1 78.75 52 LYS B CA 1
ATOM 1904 C C . LYS B 1 52 ? 16.031 14.094 3.197 1 78.75 52 LYS B C 1
ATOM 1906 O O . LYS B 1 52 ? 16.984 13.617 2.598 1 78.75 52 LYS B O 1
ATOM 1911 N N . LYS B 1 53 ? 14.906 13.43 3.559 1 81.62 53 LYS B N 1
ATOM 1912 C CA . LYS B 1 53 ? 14.812 12.016 3.195 1 81.62 53 LYS B CA 1
ATOM 1913 C C . LYS B 1 53 ? 13.383 11.656 2.803 1 81.62 53 LYS B C 1
ATOM 1915 O O . LYS B 1 53 ? 12.43 12.352 3.16 1 81.62 53 LYS B O 1
ATOM 1920 N N . PRO B 1 54 ? 13.281 10.602 2.111 1 83.56 54 PRO B N 1
ATOM 1921 C CA . PRO B 1 54 ? 11.945 10.141 1.736 1 83.56 54 PRO B CA 1
ATOM 1922 C C . PRO B 1 54 ? 11.062 9.844 2.947 1 83.56 54 PRO B C 1
ATOM 1924 O O . PRO B 1 54 ? 11.547 9.328 3.959 1 83.56 54 PRO B O 1
ATOM 1927 N N . TRP B 1 55 ? 9.859 10.227 2.785 1 88.75 55 TRP B N 1
ATOM 1928 C CA . TRP B 1 55 ? 8.789 9.906 3.725 1 88.75 55 TRP B CA 1
ATOM 1929 C C . TRP B 1 55 ? 9.031 10.57 5.074 1 88.75 55 TRP B C 1
ATOM 1931 O O . TRP B 1 55 ? 8.508 10.125 6.098 1 88.75 55 TRP B O 1
ATOM 1941 N N . GLN B 1 56 ? 9.914 11.539 5.102 1 89.31 56 GLN B N 1
ATOM 1942 C CA . GLN B 1 56 ? 10.07 12.359 6.297 1 89.31 56 GLN B CA 1
ATOM 1943 C C . GLN B 1 56 ? 8.844 13.234 6.527 1 89.31 56 GLN B C 1
ATOM 1945 O O . GLN B 1 56 ? 8.297 13.273 7.633 1 89.31 56 GLN B O 1
ATOM 1950 N N . LEU B 1 57 ? 8.516 13.859 5.461 1 91.5 57 LEU B N 1
ATOM 1951 C CA . LEU B 1 57 ? 7.324 14.703 5.449 1 91.5 57 LEU B CA 1
ATOM 1952 C C . LEU B 1 57 ? 6.332 14.227 4.395 1 91.5 57 LEU B C 1
ATOM 1954 O O . LEU B 1 57 ? 6.672 14.133 3.213 1 91.5 57 LEU B O 1
ATOM 1958 N N . VAL B 1 58 ? 5.113 13.93 4.906 1 94.31 58 VAL B N 1
ATOM 1959 C CA . VAL B 1 58 ? 4.086 13.43 4 1 94.31 58 VAL B CA 1
ATOM 1960 C C . VAL B 1 58 ? 2.834 14.297 4.105 1 94.31 58 VAL B C 1
ATOM 1962 O O . VAL B 1 58 ? 2.369 14.594 5.207 1 94.31 58 VAL B O 1
ATOM 1965 N N . ALA B 1 59 ? 2.404 14.789 2.979 1 95.25 59 ALA B N 1
ATOM 1966 C CA . ALA B 1 59 ? 1.147 15.531 2.934 1 95.25 59 ALA B CA 1
ATOM 1967 C C . ALA B 1 59 ? -0.016 14.617 2.562 1 95.25 59 ALA B C 1
ATOM 1969 O O . ALA B 1 59 ? 0.144 13.688 1.766 1 95.25 59 ALA B O 1
ATOM 1970 N N . SER B 1 60 ? -1.175 14.891 3.135 1 96.19 60 SER B N 1
ATOM 1971 C CA . SER B 1 60 ? -2.334 14.047 2.857 1 96.19 60 SER B CA 1
ATOM 1972 C C . SER B 1 60 ? -3.617 14.867 2.816 1 96.19 60 SER B C 1
ATOM 1974 O O . SER B 1 60 ? -3.729 15.891 3.498 1 96.19 60 SER B O 1
ATOM 1976 N N . ASP B 1 61 ? -4.52 14.461 2.033 1 95.5 61 ASP B N 1
ATOM 1977 C CA . ASP B 1 61 ? -5.859 15.039 1.962 1 95.5 61 ASP B CA 1
ATOM 1978 C C . ASP B 1 61 ? -6.883 14 1.516 1 95.5 61 ASP B C 1
ATOM 1980 O O . ASP B 1 61 ? -6.578 13.125 0.698 1 95.5 61 ASP B O 1
ATOM 1984 N N . CYS B 1 62 ? -8.031 14.039 2.121 1 96.81 62 CYS B N 1
ATOM 1985 C CA . CYS B 1 62 ? -9.141 13.18 1.734 1 96.81 62 CYS B CA 1
ATOM 1986 C C . CYS B 1 62 ? -10.188 13.961 0.951 1 96.81 62 CYS B C 1
ATOM 1988 O O . CYS B 1 62 ? -10.422 15.141 1.226 1 96.81 62 CYS B O 1
ATOM 1990 N N . PHE B 1 63 ? -10.781 13.32 -0.049 1 95.62 63 PHE B N 1
ATOM 1991 C CA . PHE B 1 63 ? -11.758 13.984 -0.902 1 95.62 63 PHE B CA 1
ATOM 1992 C C . PHE B 1 63 ? -12.711 12.977 -1.53 1 95.62 63 PHE B C 1
ATOM 1994 O O . PHE B 1 63 ? -12.477 11.766 -1.459 1 95.62 63 PHE B O 1
ATOM 2001 N N . GLU B 1 64 ? -13.789 13.492 -2.006 1 96.38 64 GLU B N 1
ATOM 2002 C CA . GLU B 1 64 ? -14.805 12.656 -2.637 1 96.38 64 GLU B CA 1
ATOM 2003 C C . GLU B 1 64 ? -14.969 13.008 -4.113 1 96.38 64 GLU B C 1
ATOM 2005 O O . GLU B 1 64 ? -14.977 14.18 -4.48 1 96.38 64 GLU B O 1
ATOM 2010 N N . VAL B 1 65 ? -14.992 12 -4.953 1 96.25 65 VAL B N 1
ATOM 2011 C CA . VAL B 1 65 ? -15.258 12.164 -6.379 1 96.25 65 VAL B CA 1
ATOM 2012 C C . VAL B 1 65 ? -16.312 11.148 -6.824 1 96.25 65 VAL B C 1
ATOM 2014 O O . VAL B 1 65 ? -16.109 9.938 -6.66 1 96.25 65 VAL B O 1
ATOM 2017 N N . ASN B 1 66 ? -17.438 11.602 -7.383 1 95.12 66 ASN B N 1
ATOM 2018 C CA . ASN B 1 66 ? -18.5 10.742 -7.906 1 95.12 66 ASN B CA 1
ATOM 2019 C C . ASN B 1 66 ? -18.953 9.727 -6.863 1 95.12 66 ASN B C 1
ATOM 2021 O O . ASN B 1 66 ? -19.109 8.539 -7.168 1 95.12 66 ASN B O 1
ATOM 2025 N N . GLY B 1 67 ? -19 10.109 -5.633 1 95.19 67 GLY B N 1
ATOM 2026 C CA . GLY B 1 67 ? -19.547 9.273 -4.578 1 95.19 67 GLY B CA 1
ATOM 2027 C C . GLY B 1 67 ? -18.516 8.352 -3.951 1 95.19 67 GLY B C 1
ATOM 2028 O O . GLY B 1 67 ? -18.828 7.609 -3.02 1 95.19 67 GLY B O 1
ATOM 2029 N N . GLN B 1 68 ? -17.312 8.289 -4.469 1 97.06 68 GLN B N 1
ATOM 2030 C CA . GLN B 1 68 ? -16.234 7.488 -3.912 1 97.06 68 GLN B CA 1
ATOM 2031 C C . GLN B 1 68 ? -15.258 8.352 -3.119 1 97.06 68 GLN B C 1
ATOM 2033 O O . GLN B 1 68 ? -14.828 9.406 -3.596 1 97.06 68 GLN B O 1
ATOM 2038 N N . ASN B 1 69 ? -14.984 7.934 -1.884 1 97.44 69 ASN B N 1
ATOM 2039 C CA . ASN B 1 69 ? -14.031 8.641 -1.034 1 97.44 69 ASN B CA 1
ATOM 2040 C C . ASN B 1 69 ? -12.602 8.18 -1.288 1 97.44 69 ASN B C 1
ATOM 2042 O O . ASN B 1 69 ? -12.352 6.98 -1.436 1 97.44 69 ASN B O 1
ATOM 2046 N N . TYR B 1 70 ? -11.695 9.172 -1.359 1 97.81 70 TYR B N 1
ATOM 2047 C CA . TYR B 1 70 ? -10.281 8.891 -1.567 1 97.81 70 TYR B CA 1
ATOM 2048 C C . TYR B 1 70 ? -9.422 9.617 -0.539 1 97.81 70 TYR B C 1
ATOM 2050 O O . TYR B 1 70 ? -9.867 10.594 0.072 1 97.81 70 TYR B O 1
ATOM 2058 N N . CYS B 1 71 ? -8.219 9.094 -0.336 1 97.5 71 CYS B N 1
ATOM 2059 C CA . CYS B 1 71 ? -7.148 9.773 0.379 1 97.5 71 CYS B CA 1
ATOM 2060 C C . CYS B 1 71 ? -5.852 9.734 -0.42 1 97.5 71 CYS B C 1
ATOM 2062 O O . CYS B 1 71 ? -5.434 8.672 -0.881 1 97.5 71 CYS B O 1
ATOM 2064 N N . VAL B 1 72 ? -5.316 10.914 -0.62 1 97.12 72 VAL B N 1
ATOM 2065 C CA . VAL B 1 72 ? -4.016 10.977 -1.284 1 97.12 72 VAL B CA 1
ATOM 2066 C C . VAL B 1 72 ? -2.924 11.258 -0.257 1 97.12 72 VAL B C 1
ATOM 2068 O O . VAL B 1 72 ? -3.133 12.016 0.691 1 97.12 72 VAL B O 1
ATOM 2071 N N . LEU B 1 73 ? -1.794 10.602 -0.381 1 96.44 73 LEU B N 1
ATOM 2072 C CA . LEU B 1 73 ? -0.562 10.875 0.353 1 96.44 73 LEU B CA 1
ATOM 2073 C C . LEU B 1 73 ? 0.573 11.227 -0.603 1 96.44 73 LEU B C 1
ATOM 2075 O O . LEU B 1 73 ? 0.794 10.531 -1.595 1 96.44 73 LEU B O 1
ATOM 2079 N N . VAL B 1 74 ? 1.257 12.328 -0.288 1 93.75 74 VAL B N 1
ATOM 2080 C CA . VAL B 1 74 ? 2.354 12.758 -1.146 1 93.75 74 VAL B CA 1
ATOM 2081 C C . VAL B 1 74 ? 3.633 12.891 -0.323 1 93.75 74 VAL B C 1
ATOM 2083 O O . VAL B 1 74 ? 3.658 13.594 0.69 1 93.75 74 VAL B O 1
ATOM 2086 N N . ASP B 1 75 ? 4.645 12.172 -0.729 1 89.81 75 ASP B N 1
ATOM 2087 C CA . ASP B 1 75 ? 5.977 12.383 -0.168 1 89.81 75 ASP B CA 1
ATOM 2088 C C . ASP B 1 75 ? 6.57 13.711 -0.646 1 89.81 75 ASP B C 1
ATOM 2090 O O . ASP B 1 75 ? 6.891 13.859 -1.827 1 89.81 75 ASP B O 1
ATOM 2094 N N . LEU B 1 76 ? 6.797 14.555 0.227 1 88 76 LEU B N 1
ATOM 2095 C CA . LEU B 1 76 ? 7.164 15.906 -0.183 1 88 76 LEU B CA 1
ATOM 2096 C C . LEU B 1 76 ? 8.633 15.977 -0.583 1 88 76 LEU B C 1
ATOM 2098 O O . LEU B 1 76 ? 9.086 16.984 -1.139 1 88 76 LEU B O 1
ATOM 2102 N N . TYR B 1 77 ? 9.312 14.914 -0.312 1 84.75 77 TYR B N 1
ATOM 2103 C CA . TYR B 1 77 ? 10.695 14.805 -0.777 1 84.75 77 TYR B CA 1
ATOM 2104 C C . TYR B 1 77 ? 10.742 14.422 -2.252 1 84.75 77 TYR B C 1
ATOM 2106 O O . TYR B 1 77 ? 11.469 15.039 -3.033 1 84.75 77 TYR B O 1
ATOM 2114 N N . SER B 1 78 ? 9.898 13.5 -2.666 1 80.25 78 SER B N 1
ATOM 2115 C CA . SER B 1 78 ? 9.984 12.938 -4.008 1 80.25 78 SER B CA 1
ATOM 2116 C C . SER B 1 78 ? 8.773 13.32 -4.848 1 80.25 78 SER B C 1
ATOM 2118 O O . SER B 1 78 ? 8.75 13.094 -6.059 1 80.25 78 SER B O 1
ATOM 2120 N N . ASP B 1 79 ? 7.789 13.836 -4.25 1 84.5 79 ASP B N 1
ATOM 2121 C CA . ASP B 1 79 ? 6.508 14.141 -4.879 1 84.5 79 ASP B CA 1
ATOM 2122 C C . ASP B 1 79 ? 5.777 12.859 -5.277 1 84.5 79 ASP B C 1
ATOM 2124 O O . ASP B 1 79 ? 4.895 12.883 -6.133 1 84.5 79 ASP B O 1
ATOM 2128 N N . TYR B 1 80 ? 6.145 11.805 -4.691 1 88.56 80 TYR B N 1
ATOM 2129 C CA . TYR B 1 80 ? 5.496 10.523 -4.938 1 88.56 80 TYR B CA 1
ATOM 2130 C C . TYR B 1 80 ? 4.059 10.531 -4.426 1 88.56 80 TYR B C 1
ATOM 2132 O O . TYR B 1 80 ? 3.809 10.852 -3.262 1 88.56 80 TYR B O 1
ATOM 2140 N N . ILE B 1 81 ? 3.193 10.086 -5.305 1 91.88 81 ILE B N 1
ATOM 2141 C CA . ILE B 1 81 ? 1.771 10.133 -4.984 1 91.88 81 ILE B CA 1
ATOM 2142 C C . ILE B 1 81 ? 1.271 8.734 -4.641 1 91.88 81 ILE B C 1
ATOM 2144 O O . ILE B 1 81 ? 1.452 7.793 -5.414 1 91.88 81 ILE B O 1
ATOM 2148 N N . ASN B 1 82 ? 0.694 8.633 -3.492 1 95.12 82 ASN B N 1
ATOM 2149 C CA . ASN B 1 82 ? -0.055 7.453 -3.078 1 95.12 82 ASN B CA 1
ATOM 2150 C C . ASN B 1 82 ? -1.554 7.734 -3.016 1 95.12 82 ASN B C 1
ATOM 2152 O O . ASN B 1 82 ? -1.971 8.812 -2.58 1 95.12 82 ASN B O 1
ATOM 2156 N N . LEU B 1 83 ? -2.326 6.762 -3.471 1 97.12 83 LEU B N 1
ATOM 2157 C CA . LEU B 1 83 ? -3.777 6.895 -3.479 1 97.12 83 LEU B CA 1
ATOM 2158 C C . LEU B 1 83 ? -4.434 5.719 -2.764 1 97.12 83 LEU B C 1
ATOM 2160 O O . LEU B 1 83 ? -4.035 4.57 -2.957 1 97.12 83 LEU B O 1
ATOM 2164 N N . ARG B 1 84 ? -5.445 6.047 -1.945 1 97.94 84 ARG B N 1
ATOM 2165 C CA . ARG B 1 84 ? -6.258 5.023 -1.295 1 97.94 84 ARG B CA 1
ATOM 2166 C C . ARG B 1 84 ? -7.746 5.344 -1.426 1 97.94 84 ARG B C 1
ATOM 2168 O O . ARG B 1 84 ? -8.148 6.504 -1.32 1 97.94 84 ARG B O 1
ATOM 2175 N N . ALA B 1 85 ? -8.5 4.273 -1.672 1 97.69 85 ALA B N 1
ATOM 2176 C CA . ALA B 1 85 ? -9.953 4.402 -1.572 1 97.69 85 ALA B CA 1
ATOM 2177 C C . ALA B 1 85 ? -10.422 4.188 -0.137 1 97.69 85 ALA B C 1
ATOM 2179 O O . ALA B 1 85 ? -9.938 3.291 0.556 1 97.69 85 ALA B O 1
ATOM 2180 N N . LEU B 1 86 ? -11.312 5.074 0.267 1 97.25 86 LEU B N 1
ATOM 2181 C CA . LEU B 1 86 ? -11.852 4.988 1.618 1 97.25 86 LEU B CA 1
ATOM 2182 C C . LEU B 1 86 ? -13.312 4.531 1.59 1 97.25 86 LEU B C 1
ATOM 2184 O O . LEU B 1 86 ? -14.078 4.945 0.718 1 97.25 86 LEU B O 1
ATOM 2188 N N . GLU B 1 87 ? -13.641 3.719 2.555 1 95.81 87 GLU B N 1
ATOM 2189 C CA . GLU B 1 87 ? -15.031 3.303 2.697 1 95.81 87 GLU B CA 1
ATOM 2190 C C . GLU B 1 87 ? -15.922 4.48 3.072 1 95.81 87 GLU B C 1
ATOM 2192 O O . GLU B 1 87 ? -17.078 4.562 2.629 1 95.81 87 GLU B O 1
ATOM 2197 N N . ASP B 1 88 ? -15.438 5.324 3.945 1 95.81 88 ASP B N 1
ATOM 2198 C CA . ASP B 1 88 ? -16.078 6.562 4.375 1 95.81 88 ASP B CA 1
ATOM 2199 C C . ASP B 1 88 ? -15.047 7.57 4.879 1 95.81 88 ASP B C 1
ATOM 2201 O O . ASP B 1 88 ? -13.844 7.332 4.781 1 95.81 88 ASP B O 1
ATOM 2205 N N . MET B 1 89 ? -15.547 8.672 5.344 1 95.62 89 MET B N 1
ATOM 2206 C CA . MET B 1 89 ? -14.625 9.742 5.715 1 95.62 89 MET B CA 1
ATOM 2207 C C . MET B 1 89 ? -14.344 9.727 7.211 1 95.62 89 MET B C 1
ATOM 2209 O O . MET B 1 89 ? -14.016 10.758 7.801 1 95.62 89 MET B O 1
ATOM 2213 N N . THR B 1 90 ? -14.445 8.57 7.793 1 96.12 90 THR B N 1
ATOM 2214 C CA . THR B 1 90 ? -14.18 8.461 9.227 1 96.12 90 THR B CA 1
ATOM 2215 C C . THR B 1 90 ? -12.695 8.211 9.484 1 96.12 90 THR B C 1
ATOM 2217 O O . THR B 1 90 ? -11.977 7.754 8.594 1 96.12 90 THR B O 1
ATOM 2220 N N . SER B 1 91 ? -12.273 8.508 10.695 1 97.38 91 SER B N 1
ATOM 2221 C CA . SER B 1 91 ? -10.906 8.211 11.102 1 97.38 91 SER B CA 1
ATOM 2222 C C . SER B 1 91 ? -10.609 6.723 10.992 1 97.38 91 SER B C 1
ATOM 2224 O O . SER B 1 91 ? -9.508 6.332 10.594 1 97.38 91 SER B O 1
ATOM 2226 N N . LYS B 1 92 ? -11.609 5.953 11.336 1 96.94 92 LYS B N 1
ATOM 2227 C CA . LYS B 1 92 ? -11.438 4.504 11.281 1 96.94 92 LYS B CA 1
ATOM 2228 C C . LYS B 1 92 ? -11.094 4.043 9.867 1 96.94 92 LYS B C 1
ATOM 2230 O O . LYS B 1 92 ? -10.141 3.281 9.672 1 96.94 92 LYS B O 1
ATOM 2235 N N . SER B 1 93 ? -11.844 4.543 8.938 1 96.94 93 SER B N 1
ATOM 2236 C CA . SER B 1 93 ? -11.617 4.184 7.539 1 96.94 93 SER B CA 1
ATOM 2237 C C . SER B 1 93 ? -10.266 4.707 7.047 1 96.94 93 SER B C 1
ATOM 2239 O O . SER B 1 93 ? -9.57 4.023 6.293 1 96.94 93 SER B O 1
ATOM 2241 N N . LEU B 1 94 ? -9.93 5.84 7.465 1 98.06 94 LEU B N 1
ATOM 2242 C CA . LEU B 1 94 ? -8.664 6.445 7.078 1 98.06 94 LEU B CA 1
ATOM 2243 C C . LEU B 1 94 ? -7.484 5.66 7.652 1 98.06 94 LEU B C 1
ATOM 2245 O O . LEU B 1 94 ? -6.547 5.324 6.926 1 98.06 94 LEU B O 1
ATOM 2249 N N . ILE B 1 95 ? -7.57 5.336 8.883 1 98.12 95 ILE B N 1
ATOM 2250 C CA . ILE B 1 95 ? -6.508 4.613 9.57 1 98.12 95 ILE B CA 1
ATOM 2251 C C . ILE B 1 95 ? -6.305 3.248 8.914 1 98.12 95 ILE B C 1
ATOM 2253 O O . ILE B 1 95 ? -5.168 2.814 8.711 1 98.12 95 ILE B O 1
ATOM 2257 N N . LYS B 1 96 ? -7.387 2.648 8.57 1 97.19 96 LYS B N 1
ATOM 2258 C CA . LYS B 1 96 ? -7.348 1.354 7.898 1 97.19 96 LYS B CA 1
ATOM 2259 C C . LYS B 1 96 ? -6.508 1.418 6.629 1 97.19 96 LYS B C 1
ATOM 2261 O O . LYS B 1 96 ? -5.801 0.465 6.297 1 97.19 96 LYS B O 1
ATOM 2266 N N . GLU B 1 97 ? -6.551 2.494 5.996 1 97.75 97 GLU B N 1
ATOM 2267 C CA . GLU B 1 97 ? -5.844 2.637 4.727 1 97.75 97 GLU B CA 1
ATOM 2268 C C . GLU B 1 97 ? -4.434 3.176 4.934 1 97.75 97 GLU B C 1
ATOM 2270 O O . GLU B 1 97 ? -3.529 2.887 4.148 1 97.75 97 GLU B O 1
ATOM 2275 N N . LEU B 1 98 ? -4.16 3.881 6.02 1 98.06 98 LEU B N 1
ATOM 2276 C CA . LEU B 1 98 ? -2.844 4.453 6.277 1 98.06 98 LEU B CA 1
ATOM 2277 C C . LEU B 1 98 ? -1.874 3.383 6.77 1 98.06 98 LEU B C 1
ATOM 2279 O O . LEU B 1 98 ? -0.682 3.428 6.461 1 98.06 98 LEU B O 1
ATOM 2283 N N . LYS B 1 99 ? -2.338 2.449 7.48 1 97.69 99 LYS B N 1
ATOM 2284 C CA . LYS B 1 99 ? -1.469 1.447 8.094 1 97.69 99 LYS B CA 1
ATOM 2285 C C . LYS B 1 99 ? -0.711 0.656 7.027 1 97.69 99 LYS B C 1
ATOM 2287 O O . LYS B 1 99 ? 0.516 0.548 7.082 1 97.69 99 LYS B O 1
ATOM 2292 N N . PRO B 1 100 ? -1.417 0.131 6.008 1 96.88 100 PRO B N 1
ATOM 2293 C CA . PRO B 1 100 ? -0.649 -0.562 4.973 1 96.88 100 PRO B CA 1
ATOM 2294 C C . PRO B 1 100 ? 0.336 0.356 4.254 1 96.88 100 PRO B C 1
ATOM 2296 O O . PRO B 1 100 ? 1.409 -0.087 3.838 1 96.88 100 PRO B O 1
ATOM 2299 N N . VAL B 1 101 ? -0.038 1.561 4.051 1 96.31 101 VAL B N 1
ATOM 2300 C CA . VAL B 1 101 ? 0.85 2.504 3.381 1 96.31 101 VAL B CA 1
ATOM 2301 C C . VAL B 1 101 ? 2.115 2.705 4.215 1 96.31 101 VAL B C 1
ATOM 2303 O O . VAL B 1 101 ? 3.229 2.631 3.691 1 96.31 101 VAL B O 1
ATOM 2306 N N . PHE B 1 102 ? 1.925 2.951 5.535 1 95.44 102 PHE B N 1
ATOM 2307 C CA . PHE B 1 102 ? 3.057 3.172 6.43 1 95.44 102 PHE B CA 1
ATOM 2308 C C . PHE B 1 102 ? 3.893 1.905 6.566 1 95.44 102 PHE B C 1
ATOM 2310 O O . PHE B 1 102 ? 5.117 1.973 6.668 1 95.44 102 PHE B O 1
ATOM 2317 N N . ALA B 1 103 ? 3.223 0.814 6.516 1 92.69 103 ALA B N 1
ATOM 2318 C CA . ALA B 1 103 ? 3.951 -0.449 6.582 1 92.69 103 ALA B CA 1
ATOM 2319 C C . ALA B 1 103 ? 4.781 -0.67 5.324 1 92.69 103 ALA B C 1
ATOM 2321 O O . ALA B 1 103 ? 5.797 -1.374 5.355 1 92.69 103 ALA B O 1
ATOM 2322 N N . THR B 1 104 ? 4.363 -0.094 4.258 1 90.56 104 THR B N 1
ATOM 2323 C CA . THR B 1 104 ? 5.031 -0.281 2.975 1 90.56 104 THR B CA 1
ATOM 2324 C C . THR B 1 104 ? 6.18 0.708 2.811 1 90.56 104 THR B C 1
ATOM 2326 O O . THR B 1 104 ? 7.285 0.326 2.416 1 90.56 104 THR B O 1
ATOM 2329 N N . HIS B 1 105 ? 5.938 1.929 3.225 1 89.5 105 HIS B N 1
ATOM 2330 C CA . HIS B 1 105 ? 6.887 2.988 2.902 1 89.5 105 HIS B CA 1
ATOM 2331 C C . HIS B 1 105 ? 7.668 3.422 4.137 1 89.5 105 HIS B C 1
ATOM 2333 O O . HIS B 1 105 ? 8.656 4.148 4.027 1 89.5 105 HIS B O 1
ATOM 2339 N N . GLY B 1 106 ? 7.207 2.947 5.238 1 87.94 106 GLY B N 1
ATOM 2340 C CA . GLY B 1 106 ? 7.727 3.447 6.5 1 87.94 106 GLY B CA 1
ATOM 2341 C C . GLY B 1 106 ? 6.812 4.457 7.164 1 87.94 106 GLY B C 1
ATOM 2342 O O . GLY B 1 106 ? 5.922 5.016 6.52 1 87.94 106 GLY B O 1
ATOM 2343 N N . ILE B 1 107 ? 7.07 4.617 8.422 1 94.12 107 ILE B N 1
ATOM 2344 C CA . ILE B 1 107 ? 6.285 5.59 9.172 1 94.12 107 ILE B CA 1
ATOM 2345 C C . ILE B 1 107 ? 6.852 6.992 8.953 1 94.12 107 ILE B C 1
ATOM 2347 O O . ILE B 1 107 ? 8.047 7.223 9.156 1 94.12 107 ILE B O 1
ATOM 2351 N N . PRO B 1 108 ? 6.023 7.902 8.5 1 94.25 108 PRO B N 1
ATOM 2352 C CA . PRO B 1 108 ? 6.551 9.258 8.344 1 94.25 108 PRO B CA 1
ATOM 2353 C C . PRO B 1 108 ? 6.906 9.914 9.672 1 94.25 108 PRO B C 1
ATOM 2355 O O . PRO B 1 108 ? 6.363 9.547 10.711 1 94.25 108 PRO B O 1
ATOM 2358 N N . HIS B 1 109 ? 7.875 10.859 9.547 1 93.81 109 HIS B N 1
ATOM 2359 C CA . HIS B 1 109 ? 8.109 11.68 10.734 1 93.81 109 HIS B CA 1
ATOM 2360 C C . HIS B 1 109 ? 6.914 12.586 11.023 1 93.81 109 HIS B C 1
ATOM 2362 O O . HIS B 1 109 ? 6.445 12.656 12.156 1 93.81 109 HIS B O 1
ATOM 2368 N N . THR B 1 110 ? 6.492 13.211 9.938 1 93.81 110 THR B N 1
ATOM 2369 C CA . THR B 1 110 ? 5.387 14.156 10.086 1 93.81 110 THR B CA 1
ATOM 2370 C C . THR B 1 110 ? 4.363 13.953 8.969 1 93.81 110 THR B C 1
ATOM 2372 O O . THR B 1 110 ? 4.727 13.836 7.797 1 93.81 110 THR B O 1
ATOM 2375 N N . LEU B 1 111 ? 3.104 13.836 9.383 1 95.38 111 LEU B N 1
ATOM 2376 C CA . LEU B 1 111 ? 1.976 13.852 8.461 1 95.38 111 LEU B CA 1
ATOM 2377 C C . LEU B 1 111 ? 1.287 15.211 8.469 1 95.38 111 LEU B C 1
ATOM 2379 O O . LEU B 1 111 ? 0.827 15.672 9.508 1 95.38 111 LEU B O 1
ATOM 2383 N N . ILE B 1 112 ? 1.32 15.828 7.297 1 93.81 112 ILE B N 1
ATOM 2384 C CA . ILE B 1 112 ? 0.682 17.125 7.145 1 93.81 112 ILE B CA 1
ATOM 2385 C C . ILE B 1 112 ? -0.699 16.953 6.516 1 93.81 112 ILE B C 1
ATOM 2387 O O . ILE B 1 112 ? -0.817 16.5 5.379 1 93.81 112 ILE B O 1
ATOM 2391 N N . ALA B 1 113 ? -1.71 17.281 7.223 1 93.25 113 ALA B N 1
ATOM 2392 C CA . ALA B 1 113 ? -3.088 17.203 6.746 1 93.25 113 ALA B CA 1
ATOM 2393 C C . ALA B 1 113 ? -3.973 18.219 7.457 1 93.25 113 ALA B C 1
ATOM 2395 O O . ALA B 1 113 ? -3.67 18.641 8.578 1 93.25 113 ALA B O 1
ATOM 2396 N N . ASP B 1 114 ? -4.988 18.625 6.77 1 85.62 114 ASP B N 1
ATOM 2397 C CA . ASP B 1 114 ? -5.871 19.609 7.391 1 85.62 114 ASP B CA 1
ATOM 2398 C C . ASP B 1 114 ? -6.59 19.016 8.602 1 85.62 114 ASP B C 1
ATOM 2400 O O . ASP B 1 114 ? -6.383 17.844 8.938 1 85.62 114 ASP B O 1
ATOM 2404 N N . ASN B 1 115 ? -7.324 19.812 9.234 1 78.19 115 ASN B N 1
ATOM 2405 C CA . ASN B 1 115 ? -7.977 19.391 10.469 1 78.19 115 ASN B CA 1
ATOM 2406 C C . ASN B 1 115 ? -9.367 18.828 10.203 1 78.19 115 ASN B C 1
ATOM 2408 O O . ASN B 1 115 ? -10.305 19.078 10.961 1 78.19 115 ASN B O 1
ATOM 2412 N N . GLY B 1 116 ? -9.438 18.125 9.141 1 84.69 116 GLY B N 1
ATOM 2413 C CA . GLY B 1 116 ? -10.68 17.406 8.969 1 84.69 116 GLY B CA 1
ATOM 2414 C C . GLY B 1 116 ? -10.938 16.391 10.07 1 84.69 116 GLY B C 1
ATOM 2415 O O . GLY B 1 116 ? -10 15.883 10.688 1 84.69 116 GLY B O 1
ATOM 2416 N N . SER B 1 117 ? -12.109 16.141 10.312 1 84.94 117 SER B N 1
ATOM 2417 C CA . SER B 1 117 ? -12.508 15.273 11.414 1 84.94 117 SER B CA 1
ATOM 2418 C C . SER B 1 117 ? -11.812 13.914 11.32 1 84.94 117 SER B C 1
ATOM 2420 O O . SER B 1 117 ? -11.562 13.273 12.344 1 84.94 117 SER B O 1
ATOM 2422 N N . ASN B 1 118 ? -11.477 13.531 10.141 1 92.44 118 ASN B N 1
ATOM 2423 C CA . ASN B 1 118 ? -10.836 12.234 9.961 1 92.44 118 ASN B CA 1
ATOM 2424 C C . ASN B 1 118 ? -9.391 12.258 10.445 1 92.44 118 ASN B C 1
ATOM 2426 O O . ASN B 1 118 ? -8.797 11.211 10.703 1 92.44 118 ASN B O 1
ATOM 2430 N N . TYR B 1 119 ? -8.828 13.438 10.648 1 93.5 119 TYR B N 1
ATOM 2431 C CA . TYR B 1 119 ? -7.438 13.531 11.062 1 93.5 119 TYR B CA 1
ATOM 2432 C C . TYR B 1 119 ? -7.324 13.992 12.508 1 93.5 119 TYR B C 1
ATOM 2434 O O . TYR B 1 119 ? -6.234 13.984 13.086 1 93.5 119 TYR B O 1
ATOM 2442 N N . VAL B 1 120 ? -8.359 14.445 13.141 1 89.25 120 VAL B N 1
ATOM 2443 C CA . VAL B 1 120 ? -8.195 15.07 14.445 1 89.25 120 VAL B CA 1
ATOM 2444 C C . VAL B 1 120 ? -9.031 14.312 15.484 1 89.25 120 VAL B C 1
ATOM 2446 O O . VAL B 1 120 ? -9.07 14.695 16.656 1 89.25 120 VAL B O 1
ATOM 2449 N N . SER B 1 121 ? -9.609 13.266 15.211 1 92.38 121 SER B N 1
ATOM 2450 C CA . SER B 1 121 ? -10.367 12.453 16.156 1 92.38 121 SER B CA 1
ATOM 2451 C C . SER B 1 121 ? -9.453 11.82 17.203 1 92.38 121 SER B C 1
ATOM 2453 O O . SER B 1 121 ? -8.234 11.805 17.031 1 92.38 121 SER B O 1
ATOM 2455 N N . ARG B 1 122 ? -10.094 11.484 18.266 1 95.25 122 ARG B N 1
ATOM 2456 C CA . ARG B 1 122 ? -9.359 10.766 19.297 1 95.25 122 ARG B CA 1
ATOM 2457 C C . ARG B 1 122 ? -8.734 9.492 18.734 1 95.25 122 ARG B C 1
ATOM 2459 O O . ARG B 1 122 ? -7.598 9.148 19.078 1 95.25 122 ARG B O 1
ATOM 2466 N N . GLU B 1 123 ? -9.477 8.867 17.906 1 96.5 123 GLU B N 1
ATOM 2467 C CA . GLU B 1 123 ? -9 7.641 17.281 1 96.5 123 GLU B CA 1
ATOM 2468 C C . GLU B 1 123 ? -7.75 7.898 16.453 1 96.5 123 GLU B C 1
ATOM 2470 O O . GLU B 1 123 ? -6.785 7.129 16.516 1 96.5 123 GLU B O 1
ATOM 2475 N N . PHE B 1 124 ? 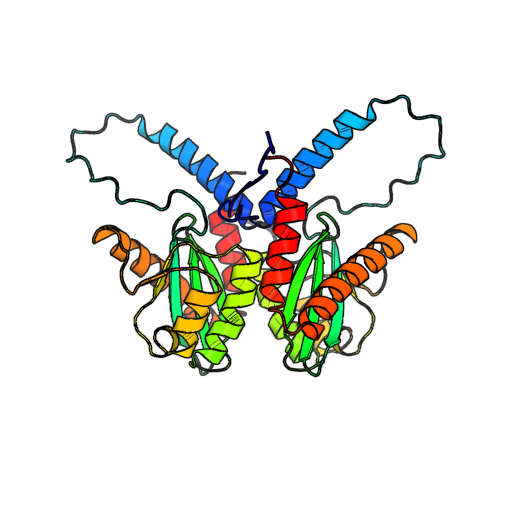-7.738 8.922 15.789 1 97.44 124 PHE B N 1
ATOM 2476 C CA . PHE B 1 124 ? -6.586 9.242 14.953 1 97.44 124 PHE B CA 1
ATOM 2477 C C . PHE B 1 124 ? -5.398 9.664 15.805 1 97.44 124 PHE B C 1
ATOM 2479 O O . PHE B 1 124 ? -4.258 9.305 15.516 1 97.44 124 PHE B O 1
ATOM 2486 N N . THR B 1 125 ? -5.684 10.43 16.766 1 96.31 125 THR B N 1
ATOM 2487 C CA . THR B 1 125 ? -4.633 10.859 17.688 1 96.31 125 THR B CA 1
ATOM 2488 C C . THR B 1 125 ? -3.967 9.648 18.344 1 96.31 125 THR B C 1
ATOM 2490 O O . THR B 1 125 ? -2.74 9.602 18.469 1 96.31 125 THR B O 1
ATOM 2493 N N . GLN B 1 126 ? -4.715 8.727 18.734 1 97.75 126 GLN B N 1
ATOM 2494 C CA . GLN B 1 126 ? -4.176 7.5 19.312 1 97.75 126 GLN B CA 1
ATOM 2495 C C . GLN B 1 126 ? -3.34 6.73 18.297 1 97.75 126 GLN B C 1
ATOM 2497 O O . GLN B 1 126 ? -2.287 6.188 18.641 1 97.75 126 GLN B O 1
ATOM 2502 N N . PHE B 1 127 ? -3.852 6.688 17.109 1 97.69 127 PHE B N 1
ATOM 2503 C CA . PHE B 1 127 ? -3.115 6.062 16.016 1 97.69 127 PHE B CA 1
ATOM 2504 C C . PHE B 1 127 ? -1.753 6.723 15.836 1 97.69 127 PHE B C 1
ATOM 2506 O O . PHE B 1 127 ? -0.733 6.039 15.734 1 97.69 127 PHE B O 1
ATOM 2513 N N . ALA B 1 128 ? -1.706 8.016 15.805 1 97.56 128 ALA B N 1
ATOM 2514 C CA . ALA B 1 128 ? -0.467 8.766 15.641 1 97.56 128 ALA B CA 1
ATOM 2515 C C . ALA B 1 128 ? 0.509 8.469 16.781 1 97.56 128 ALA B C 1
ATOM 2517 O O . ALA B 1 128 ? 1.704 8.281 16.547 1 97.56 128 ALA B O 1
ATOM 2518 N N . ASN B 1 129 ? -0.029 8.445 17.922 1 97.06 129 ASN B N 1
ATOM 2519 C CA . ASN B 1 129 ? 0.795 8.133 19.078 1 97.06 129 ASN B CA 1
ATOM 2520 C C . ASN B 1 129 ? 1.328 6.707 19.031 1 97.06 129 ASN B C 1
ATOM 2522 O O . ASN B 1 129 ? 2.52 6.477 19.25 1 97.06 129 ASN B O 1
ATOM 2526 N N . ASP B 1 130 ? 0.447 5.781 18.734 1 96.5 130 ASP B N 1
ATOM 2527 C CA . ASP B 1 130 ? 0.811 4.367 18.703 1 96.5 130 ASP B CA 1
ATOM 2528 C C . ASP B 1 130 ? 1.871 4.102 17.641 1 96.5 130 ASP B C 1
ATOM 2530 O O . ASP B 1 130 ? 2.736 3.242 17.812 1 96.5 130 ASP B O 1
ATOM 2534 N N . TRP B 1 131 ? 1.786 4.809 16.531 1 96.81 131 TRP B N 1
ATOM 2535 C CA . TRP B 1 131 ? 2.705 4.602 15.414 1 96.81 131 TRP B CA 1
ATOM 2536 C C . TRP B 1 131 ? 3.842 5.617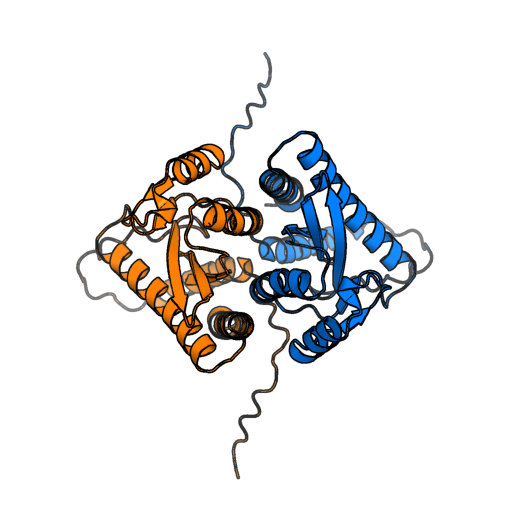 15.445 1 96.81 131 TRP B C 1
ATOM 2538 O O . TRP B 1 131 ? 4.719 5.605 14.578 1 96.81 131 TRP B O 1
ATOM 2548 N N . ASP B 1 132 ? 3.783 6.473 16.344 1 95.75 132 ASP B N 1
ATOM 2549 C CA . ASP B 1 132 ? 4.871 7.387 16.688 1 95.75 132 ASP B CA 1
ATOM 2550 C C . ASP B 1 132 ? 5.199 8.312 15.523 1 95.75 132 ASP B C 1
ATOM 2552 O O . ASP B 1 132 ? 6.352 8.391 15.102 1 95.75 132 ASP B O 1
ATOM 2556 N N . PHE B 1 133 ? 4.238 9 15.07 1 95.5 133 PHE B N 1
ATOM 2557 C CA . PHE B 1 133 ? 4.453 10.078 14.117 1 95.5 133 PHE B CA 1
ATOM 2558 C C . PHE B 1 133 ? 3.709 11.336 14.547 1 95.5 133 PHE B C 1
ATOM 2560 O O . PHE B 1 133 ? 2.811 11.273 15.383 1 95.5 133 PHE B O 1
ATOM 2567 N N . GLU B 1 134 ? 4.125 12.453 13.961 1 95.31 134 GLU B N 1
ATOM 2568 C CA . GLU B 1 134 ? 3.496 13.727 14.266 1 95.31 134 GLU B CA 1
ATOM 2569 C C . GLU B 1 134 ? 2.479 14.117 13.195 1 95.31 134 GLU B C 1
ATOM 2571 O O . GLU B 1 134 ? 2.725 13.93 12 1 95.31 134 GLU B O 1
ATOM 2576 N N . HIS B 1 135 ? 1.31 14.555 13.641 1 95.19 135 HIS B N 1
ATOM 2577 C CA . HIS B 1 135 ? 0.315 15.141 12.742 1 95.19 135 HIS B CA 1
ATOM 2578 C C . HIS B 1 135 ? 0.234 16.656 12.914 1 95.19 135 HIS B C 1
ATOM 2580 O O . HIS B 1 135 ? 0.157 17.156 14.047 1 95.19 135 HIS B O 1
ATOM 2586 N N . THR B 1 136 ? 0.305 17.359 11.773 1 91.94 136 THR B N 1
ATOM 2587 C CA . THR B 1 136 ? 0.179 18.812 11.812 1 91.94 136 THR B CA 1
ATOM 2588 C C . THR B 1 136 ? -0.645 19.312 10.625 1 91.94 136 THR B C 1
ATOM 2590 O O . THR B 1 136 ? -0.715 18.656 9.586 1 91.94 136 THR B O 1
ATOM 2593 N N . ASN B 1 137 ? -1.322 20.453 10.758 1 86.56 137 ASN B N 1
ATOM 2594 C CA . ASN B 1 137 ? -2.125 21.016 9.68 1 86.56 137 ASN B CA 1
ATOM 2595 C C . ASN B 1 137 ? -1.31 21.984 8.828 1 86.56 137 ASN B C 1
ATOM 2597 O O . ASN B 1 137 ? -1.821 22.547 7.855 1 86.56 137 ASN B O 1
ATOM 2601 N N . SER B 1 138 ? -0.177 22.297 9.242 1 76.69 138 SER B N 1
ATOM 2602 C CA . SER B 1 138 ? 0.722 23.156 8.484 1 76.69 138 SER B CA 1
ATOM 2603 C C . SER B 1 138 ? 2.152 22.625 8.516 1 76.69 138 SER B C 1
ATOM 2605 O O . SER B 1 138 ? 2.506 21.828 9.391 1 76.69 138 SER B O 1
ATOM 2607 N N . SER B 1 139 ? 2.76 22.891 7.453 1 68.19 139 SER B N 1
ATOM 2608 C CA . SER B 1 139 ? 4.156 22.469 7.465 1 68.19 139 SER B CA 1
ATOM 2609 C C . SER B 1 139 ? 4.945 23.188 8.555 1 68.19 139 SER B C 1
ATOM 2611 O O . SER B 1 139 ? 4.805 24.406 8.727 1 68.19 139 SER B O 1
ATOM 2613 N N . PRO B 1 140 ? 5.422 22.344 9.352 1 62.25 140 PRO B N 1
ATOM 2614 C CA . PRO B 1 140 ? 6.219 22.969 10.406 1 62.25 140 PRO B CA 1
ATOM 2615 C C . PRO B 1 140 ? 7.227 23.984 9.859 1 62.25 140 PRO B C 1
ATOM 2617 O O . PRO B 1 140 ? 7.812 24.75 10.625 1 62.25 140 PRO B O 1
ATOM 2620 N N . TYR B 1 141 ? 7.27 23.75 8.617 1 61.12 141 TYR B N 1
ATOM 2621 C CA . TYR B 1 141 ? 8.281 24.625 8.031 1 61.12 141 TYR B CA 1
ATOM 2622 C C . TYR B 1 141 ? 7.656 25.875 7.438 1 61.12 141 TYR B C 1
ATOM 2624 O O . TYR B 1 141 ? 6.43 25.984 7.363 1 61.12 141 TYR B O 1
ATOM 2632 N N . HIS B 1 142 ? 8.328 26.844 6.816 1 60.56 142 HIS B N 1
ATOM 2633 C CA . HIS B 1 142 ? 8.039 28.188 6.336 1 60.56 142 HIS B CA 1
ATOM 2634 C C . HIS B 1 142 ? 6.91 28.172 5.309 1 60.56 142 HIS B C 1
ATOM 2636 O O . HIS B 1 142 ? 6.578 27.125 4.754 1 60.56 142 HIS B O 1
ATOM 2642 N N . SER B 1 143 ? 6.258 29.297 5.043 1 62.75 143 SER B N 1
ATOM 2643 C CA . SER B 1 143 ? 5.148 29.578 4.137 1 62.75 143 SER B CA 1
ATOM 2644 C C . SER B 1 143 ? 5.363 28.906 2.779 1 62.75 143 SER B C 1
ATOM 2646 O O . SER B 1 143 ? 4.426 28.375 2.193 1 62.75 143 SER B O 1
ATOM 2648 N N . LYS B 1 144 ? 6.598 28.844 2.34 1 64 144 LYS B N 1
ATOM 2649 C CA . LYS B 1 144 ? 6.867 28.281 1.02 1 64 144 LYS B CA 1
ATOM 2650 C C . LYS B 1 144 ? 6.633 26.781 1.001 1 64 144 LYS B C 1
ATOM 2652 O O . LYS B 1 144 ? 6.125 26.234 0.016 1 64 144 LYS B O 1
ATOM 2657 N N . SER B 1 145 ? 6.879 26.094 2.111 1 66.62 145 SER B N 1
ATOM 2658 C CA . SER B 1 145 ? 6.648 24.656 2.217 1 66.62 145 SER B CA 1
ATOM 2659 C C . SER B 1 145 ? 5.156 24.328 2.17 1 66.62 145 SER B C 1
ATOM 2661 O O . SER B 1 145 ? 4.754 23.328 1.57 1 66.62 145 SER B O 1
ATOM 2663 N N . ASN B 1 146 ? 4.492 25.25 2.666 1 74.44 146 ASN B N 1
ATOM 2664 C CA . ASN B 1 146 ? 3.041 25.094 2.613 1 74.44 146 ASN B CA 1
ATOM 2665 C C . ASN B 1 146 ? 2.516 25.219 1.186 1 74.44 146 ASN B C 1
ATOM 2667 O O . ASN B 1 146 ? 1.603 24.5 0.79 1 74.44 146 ASN B O 1
ATOM 2671 N N . GLY B 1 147 ? 3.154 26.141 0.53 1 75.12 147 GLY B N 1
ATOM 2672 C CA . GLY B 1 147 ? 2.764 26.297 -0.861 1 75.12 147 GLY B CA 1
ATOM 2673 C C . GLY B 1 147 ? 3.025 25.078 -1.708 1 75.12 147 GLY B C 1
ATOM 2674 O O . GLY B 1 147 ? 2.164 24.656 -2.482 1 75.12 147 GLY B O 1
ATOM 2675 N N . LYS B 1 148 ? 4.164 24.438 -1.535 1 78.12 148 LYS B N 1
ATOM 2676 C CA . LYS B 1 148 ? 4.496 23.219 -2.258 1 78.12 148 LYS B CA 1
ATOM 2677 C C . LYS B 1 148 ? 3.551 22.078 -1.877 1 78.12 148 LYS B C 1
ATOM 2679 O O . LYS B 1 148 ? 3.074 21.344 -2.744 1 78.12 148 LYS B O 1
ATOM 2684 N N . THR B 1 149 ? 3.33 21.984 -0.616 1 79.56 149 THR B N 1
ATOM 2685 C CA . THR B 1 149 ? 2.414 20.969 -0.118 1 79.56 149 THR B CA 1
ATOM 2686 C C . THR B 1 149 ? 1.043 21.094 -0.773 1 79.56 149 THR B C 1
ATOM 2688 O O . THR B 1 149 ? 0.494 20.125 -1.289 1 79.56 149 THR B O 1
ATOM 2691 N N . GLU B 1 150 ? 0.607 22.328 -0.754 1 81.81 150 GLU B N 1
ATOM 2692 C CA . GLU B 1 150 ? -0.723 22.578 -1.3 1 81.81 150 GLU B CA 1
ATOM 2693 C C . GLU B 1 150 ? -0.764 22.312 -2.803 1 81.81 150 GLU B C 1
ATOM 2695 O O . GLU B 1 150 ? -1.713 21.719 -3.307 1 81.81 150 GLU B O 1
ATOM 2700 N N . SER B 1 151 ? 0.257 22.719 -3.459 1 86.38 151 SER B N 1
ATOM 2701 C CA . SER B 1 151 ? 0.298 22.547 -4.91 1 86.38 151 SER B CA 1
ATOM 2702 C C . SER B 1 151 ? 0.381 21.078 -5.301 1 86.38 151 SER B C 1
ATOM 2704 O O . SER B 1 151 ? -0.308 20.641 -6.219 1 86.38 151 SER B O 1
ATOM 2706 N N . THR B 1 152 ? 1.173 20.344 -4.578 1 86.5 152 THR B N 1
ATOM 2707 C CA . THR B 1 152 ? 1.368 18.938 -4.914 1 86.5 152 THR B CA 1
ATOM 2708 C C . THR B 1 152 ? 0.114 18.125 -4.602 1 86.5 152 THR B C 1
ATOM 2710 O O . THR B 1 152 ? -0.276 17.266 -5.379 1 86.5 152 THR B O 1
ATOM 2713 N N . VAL B 1 153 ? -0.495 18.422 -3.531 1 90.62 153 VAL B N 1
ATOM 2714 C CA . VAL B 1 153 ? -1.718 17.719 -3.148 1 90.62 153 VAL B CA 1
ATOM 2715 C C . VAL B 1 153 ? -2.834 18.062 -4.137 1 90.62 153 VAL B C 1
ATOM 2717 O O . VAL B 1 153 ? -3.607 17.172 -4.527 1 90.62 153 VAL B O 1
ATOM 2720 N N . LYS B 1 154 ? -2.875 19.297 -4.523 1 92.94 154 LYS B N 1
ATOM 2721 C CA . LYS B 1 154 ? -3.857 19.719 -5.52 1 92.94 154 LYS B CA 1
ATOM 2722 C C . LYS B 1 154 ? -3.65 18.984 -6.84 1 92.94 154 LYS B C 1
ATOM 2724 O O . LYS B 1 154 ? -4.613 18.562 -7.477 1 92.94 154 LYS B O 1
ATOM 2729 N N . LEU B 1 155 ? -2.418 18.906 -7.191 1 91.75 155 LEU B N 1
ATOM 2730 C CA . LEU B 1 155 ? -2.082 18.156 -8.398 1 91.75 155 LEU B CA 1
ATOM 2731 C C . LEU B 1 155 ? -2.551 16.719 -8.297 1 91.75 155 LEU B C 1
ATOM 2733 O O . LEU B 1 155 ? -3.174 16.188 -9.227 1 91.75 155 LEU B O 1
ATOM 2737 N N . ALA B 1 156 ? -2.299 16.078 -7.246 1 93.62 156 ALA B N 1
ATOM 2738 C CA . ALA B 1 156 ? -2.68 14.688 -7.039 1 93.62 156 ALA B CA 1
ATOM 2739 C C . ALA B 1 156 ? -4.195 14.516 -7.098 1 93.62 156 ALA B C 1
ATOM 2741 O O . ALA B 1 156 ? -4.699 13.617 -7.773 1 93.62 156 ALA B O 1
ATOM 2742 N N . LYS B 1 157 ? -4.852 15.398 -6.48 1 95.81 157 LYS B N 1
ATOM 2743 C CA . LYS B 1 157 ? -6.309 15.367 -6.496 1 95.81 157 LYS B CA 1
ATOM 2744 C C . LYS B 1 157 ? -6.848 15.562 -7.91 1 95.81 157 LYS B C 1
ATOM 2746 O O . LYS B 1 157 ? -7.812 14.906 -8.305 1 95.81 157 LYS B O 1
ATOM 2751 N N . GLY B 1 158 ? -6.195 16.5 -8.539 1 96.25 158 GLY B N 1
ATOM 2752 C CA . GLY B 1 158 ? -6.605 16.75 -9.914 1 96.25 158 GLY B CA 1
ATOM 2753 C C . GLY B 1 158 ? -6.461 15.539 -10.812 1 96.25 158 GLY B C 1
ATOM 2754 O O . GLY B 1 158 ? -7.332 15.266 -11.641 1 96.25 158 GLY B O 1
ATOM 2755 N N . LEU B 1 159 ? -5.387 14.836 -10.664 1 94.31 159 LEU B N 1
ATOM 2756 C CA . LEU B 1 159 ? -5.129 13.625 -11.43 1 94.31 159 LEU B CA 1
ATOM 2757 C C . LEU B 1 159 ? -6.219 12.586 -11.188 1 94.31 159 LEU B C 1
ATOM 2759 O O . LEU B 1 159 ? -6.746 12 -12.141 1 94.31 159 LEU B O 1
ATOM 2763 N N . VAL B 1 160 ? -6.633 12.375 -9.977 1 96.44 160 VAL B N 1
ATOM 2764 C CA . VAL B 1 160 ? -7.613 11.375 -9.586 1 96.44 160 VAL B CA 1
ATOM 2765 C C . VAL B 1 160 ? -9 11.789 -10.07 1 96.44 160 VAL B C 1
ATOM 2767 O O . VAL B 1 160 ? -9.742 10.977 -10.633 1 96.44 160 VAL B O 1
ATOM 2770 N N . THR B 1 161 ? -9.266 13.055 -9.883 1 97.38 161 THR B N 1
ATOM 2771 C CA . THR B 1 161 ? -10.57 13.578 -10.273 1 97.38 161 THR B CA 1
ATOM 2772 C C . THR B 1 161 ? -10.773 13.453 -11.781 1 97.38 161 THR B C 1
ATOM 2774 O O . THR B 1 161 ? -11.844 13.031 -12.234 1 97.38 161 THR B O 1
ATOM 2777 N N . LYS B 1 162 ? -9.781 13.852 -12.477 1 96.62 162 LYS B N 1
ATOM 2778 C CA . LYS B 1 162 ? -9.859 13.766 -13.93 1 96.62 162 LYS B CA 1
ATOM 2779 C C . LYS B 1 162 ? -10.07 12.32 -14.383 1 96.62 162 LYS B C 1
ATOM 2781 O O . LYS B 1 162 ? -10.93 12.047 -15.227 1 96.62 162 LYS B O 1
ATOM 2786 N N . ALA B 1 163 ? -9.312 11.422 -13.844 1 96.38 163 ALA B N 1
ATOM 2787 C CA . ALA B 1 163 ? -9.43 10.008 -14.203 1 96.38 163 ALA B CA 1
ATOM 2788 C C . ALA B 1 163 ? -10.812 9.469 -13.828 1 96.38 163 ALA B C 1
ATOM 2790 O O . ALA B 1 163 ? -11.43 8.734 -14.609 1 96.38 163 ALA B O 1
ATOM 2791 N N . ALA B 1 164 ? -11.297 9.82 -12.68 1 95.12 164 ALA B N 1
ATOM 2792 C CA . ALA B 1 164 ? -12.586 9.352 -12.195 1 95.12 164 ALA B CA 1
ATOM 2793 C C . ALA B 1 164 ? -13.727 9.891 -13.062 1 95.12 164 ALA B C 1
ATOM 2795 O O . ALA B 1 164 ? -14.656 9.156 -13.406 1 95.12 164 ALA B O 1
ATOM 2796 N N . LYS B 1 165 ? -13.656 11.109 -13.375 1 93.88 165 LYS B N 1
ATOM 2797 C CA . LYS B 1 165 ? -14.703 11.742 -14.18 1 93.88 165 LYS B CA 1
ATOM 2798 C C . LYS B 1 165 ? -14.742 11.141 -15.586 1 93.88 165 LYS B C 1
ATOM 2800 O O . LYS B 1 165 ? -15.82 11.023 -16.188 1 93.88 165 LYS B O 1
ATOM 2805 N N . ASN B 1 166 ? -13.578 10.82 -16.109 1 94 166 ASN B N 1
ATOM 2806 C CA . ASN B 1 166 ? -13.492 10.211 -17.422 1 94 166 ASN B CA 1
ATOM 2807 C C . ASN B 1 166 ? -13.797 8.719 -17.375 1 94 166 ASN B C 1
ATOM 2809 O O . ASN B 1 166 ? -13.625 8.008 -18.359 1 94 166 ASN B O 1
ATOM 2813 N N . LYS B 1 167 ? -14.109 8.219 -16.172 1 91.94 167 LYS B N 1
ATOM 2814 C CA . LYS B 1 167 ? -14.453 6.824 -15.922 1 91.94 167 LYS B CA 1
ATOM 2815 C C . LYS B 1 167 ? -13.273 5.906 -16.25 1 91.94 167 LYS B C 1
ATOM 2817 O O . LYS B 1 167 ? -13.469 4.789 -16.734 1 91.94 167 LYS B O 1
ATOM 2822 N N . SER B 1 168 ? -12.102 6.504 -16.156 1 93.56 168 SER B N 1
ATOM 2823 C CA . SER B 1 168 ? -10.891 5.703 -16.297 1 93.56 168 SER B CA 1
ATOM 2824 C C . SER B 1 168 ? -10.438 5.133 -14.953 1 93.56 168 SER B C 1
ATOM 2826 O O . SER B 1 168 ? -10.914 5.566 -13.898 1 93.56 168 SER B O 1
ATOM 2828 N N . ASP B 1 169 ? -9.648 4.09 -15.07 1 95.5 169 ASP B N 1
ATOM 2829 C CA . ASP B 1 169 ? -9.117 3.48 -13.852 1 95.5 169 ASP B CA 1
ATOM 2830 C C . ASP B 1 169 ? -8.141 4.422 -13.148 1 95.5 169 ASP B C 1
ATOM 2832 O O . ASP B 1 169 ? -7.051 4.688 -13.656 1 95.5 169 ASP B O 1
ATOM 2836 N N . VAL B 1 170 ? -8.508 4.855 -11.969 1 97.12 170 VAL B N 1
ATOM 2837 C CA . VAL B 1 170 ? -7.742 5.883 -11.273 1 97.12 170 VAL B CA 1
ATOM 2838 C C . VAL B 1 170 ? -6.371 5.336 -10.883 1 97.12 170 VAL B C 1
ATOM 2840 O O . VAL B 1 170 ? -5.387 6.074 -10.852 1 97.12 170 VAL B O 1
ATOM 2843 N N . TRP B 1 171 ? -6.289 4.098 -10.555 1 97 171 TRP B N 1
ATOM 2844 C CA . TRP B 1 171 ? -5.016 3.508 -10.148 1 97 171 TRP B CA 1
ATOM 2845 C C . TRP B 1 171 ? -4.062 3.4 -11.336 1 97 171 TRP B C 1
ATOM 2847 O O . TRP B 1 171 ? -2.855 3.615 -11.188 1 97 171 TRP B O 1
ATOM 2857 N N . LYS B 1 172 ? -4.559 3.068 -12.492 1 93.38 172 LYS B N 1
ATOM 2858 C CA . LYS B 1 172 ? -3.729 3.076 -13.695 1 93.38 172 LYS B CA 1
ATOM 2859 C C . LYS B 1 172 ? -3.225 4.484 -14 1 93.38 172 LYS B C 1
ATOM 2861 O O . LYS B 1 172 ? -2.086 4.66 -14.438 1 93.38 172 LYS B O 1
ATOM 2866 N N . ALA B 1 173 ? -4.109 5.426 -13.789 1 93.94 173 ALA B N 1
ATOM 2867 C CA . ALA B 1 173 ? -3.727 6.816 -14.023 1 93.94 173 ALA B CA 1
ATOM 2868 C C . ALA B 1 173 ? -2.564 7.223 -13.125 1 93.94 173 ALA B C 1
ATOM 2870 O O . ALA B 1 173 ? -1.619 7.871 -13.578 1 93.94 173 ALA B O 1
ATOM 2871 N N . ILE B 1 174 ? -2.619 6.84 -11.867 1 93.12 174 ILE B N 1
ATOM 2872 C CA . ILE B 1 174 ? -1.561 7.152 -10.914 1 93.12 174 ILE B CA 1
ATOM 2873 C C . ILE B 1 174 ? -0.276 6.43 -11.312 1 93.12 174 ILE B C 1
ATOM 2875 O O . ILE B 1 174 ? 0.809 7.012 -11.281 1 93.12 174 ILE B O 1
ATOM 2879 N N . LEU B 1 175 ? -0.429 5.199 -11.664 1 89.62 175 LEU B N 1
ATOM 2880 C CA . LEU B 1 175 ? 0.708 4.402 -12.117 1 89.62 175 LEU B CA 1
ATOM 2881 C C . LEU B 1 175 ? 1.399 5.062 -13.305 1 89.62 175 LEU B C 1
ATOM 2883 O O . LEU B 1 175 ? 2.625 5.188 -13.32 1 89.62 175 LEU B O 1
ATOM 2887 N N . GLU B 1 176 ? 0.63 5.469 -14.227 1 86 176 GLU B N 1
ATOM 2888 C CA . GLU B 1 176 ? 1.166 6.113 -15.422 1 86 176 GLU B CA 1
ATOM 2889 C C . GLU B 1 176 ? 1.859 7.43 -15.07 1 86 176 GLU B C 1
ATOM 2891 O O . GLU B 1 176 ? 2.926 7.734 -15.609 1 86 176 GLU B O 1
ATOM 2896 N N . TRP B 1 177 ? 1.206 8.141 -14.281 1 86.94 177 TRP B N 1
ATOM 2897 C CA . TRP B 1 177 ? 1.798 9.406 -13.852 1 86.94 177 TRP B CA 1
ATOM 2898 C C . TRP B 1 177 ? 3.152 9.172 -13.188 1 86.94 177 TRP B C 1
ATOM 2900 O O . TRP B 1 177 ? 4.125 9.859 -13.492 1 86.94 177 TRP B O 1
ATOM 2910 N N . ARG B 1 178 ? 3.254 8.25 -12.297 1 83 178 ARG B N 1
ATOM 2911 C CA . ARG B 1 178 ? 4.492 7.949 -11.586 1 83 178 ARG B CA 1
ATOM 2912 C C . ARG B 1 178 ? 5.578 7.48 -12.555 1 83 178 ARG B C 1
ATOM 2914 O O . ARG B 1 178 ? 6.738 7.871 -12.422 1 83 178 ARG B O 1
ATOM 2921 N N . ASN B 1 179 ? 5.234 6.711 -13.492 1 76.19 179 ASN B N 1
ATOM 2922 C CA . ASN B 1 179 ? 6.18 6.191 -14.477 1 76.19 179 ASN B CA 1
ATOM 2923 C C . ASN B 1 179 ? 6.746 7.305 -15.352 1 76.19 179 ASN B C 1
ATOM 2925 O O . ASN B 1 179 ? 7.902 7.246 -15.766 1 76.19 179 ASN B O 1
ATOM 2929 N N . THR B 1 180 ? 5.906 8.219 -15.672 1 73.38 180 THR B N 1
ATOM 2930 C CA . THR B 1 180 ? 6.328 9.297 -16.547 1 73.38 180 THR B CA 1
ATOM 2931 C C . THR B 1 180 ? 7.176 10.312 -15.789 1 73.38 180 THR B C 1
ATOM 2933 O O . THR B 1 180 ? 8.094 10.914 -16.359 1 73.38 180 THR B O 1
ATOM 2936 N N . HIS B 1 181 ? 6.898 10.484 -14.648 1 70.19 181 HIS B N 1
ATOM 2937 C CA . HIS B 1 181 ? 7.531 11.555 -13.891 1 70.19 181 HIS B CA 1
ATOM 2938 C C . HIS B 1 181 ? 8.75 11.047 -13.133 1 70.19 181 HIS B C 1
ATOM 2940 O O . HIS B 1 181 ? 9.688 11.812 -12.875 1 70.19 181 HIS B O 1
ATOM 2946 N N . TYR B 1 182 ? 8.734 9.828 -12.836 1 61.84 182 TYR B N 1
ATOM 2947 C CA . TYR B 1 182 ? 9.844 9.32 -12.039 1 61.84 182 TYR B CA 1
ATOM 2948 C C . TYR B 1 182 ? 10.758 8.438 -12.875 1 61.84 182 TYR B C 1
ATOM 2950 O O . TYR B 1 182 ? 11.883 8.141 -12.469 1 61.84 182 TYR B O 1
ATOM 2958 N N . SER B 1 183 ? 10.375 7.824 -14.109 1 49.31 183 SER B N 1
ATOM 2959 C CA . SER B 1 183 ? 11.203 7.008 -14.992 1 49.31 183 SER B CA 1
ATOM 2960 C C . SER B 1 183 ? 12.273 7.848 -15.68 1 49.31 183 SER B C 1
ATOM 2962 O O . SER B 1 183 ? 13.062 7.328 -16.469 1 49.31 183 SER B O 1
ATOM 2964 N N . GLY B 1 184 ? 12.234 9.031 -15.719 1 38 184 GLY B N 1
ATOM 2965 C CA . GLY B 1 184 ? 13.219 9.75 -16.516 1 38 184 GLY B CA 1
ATOM 2966 C C . GLY B 1 184 ? 14.617 9.172 -16.391 1 38 184 GLY B C 1
ATOM 2967 O O . GLY B 1 184 ? 15.305 8.992 -17.406 1 38 184 GLY B O 1
ATOM 2968 N N . ASN B 1 185 ? 15.539 9.523 -15.414 1 33.31 185 ASN B N 1
ATOM 2969 C CA . ASN B 1 185 ? 16.984 9.609 -15.625 1 33.31 185 ASN B CA 1
ATOM 2970 C C . ASN B 1 185 ? 17.609 8.227 -15.742 1 33.31 185 ASN B C 1
ATOM 2972 O O . ASN B 1 185 ? 18.609 7.941 -15.086 1 33.31 185 ASN B O 1
ATOM 2976 N N . VAL B 1 186 ? 16.875 7.133 -15.961 1 32.34 186 VAL B N 1
ATOM 2977 C CA . VAL B 1 186 ? 17.75 6.027 -16.312 1 32.34 186 VAL B CA 1
ATOM 2978 C C . VAL B 1 186 ? 18.031 6.039 -17.812 1 32.34 186 VAL B C 1
ATOM 2980 O O . VAL B 1 186 ? 17.141 6.328 -18.609 1 32.34 186 VAL B O 1
#

Radius of gyration: 21.89 Å; Cα contacts (8 Å, |Δi|>4): 551; chains: 2; bounding box: 55×68×77 Å

pLDDT: mean 74.84, std 25.7, range [21.25, 98.12]

Nearest PDB structures (foldseek):
  7pel-assembly1_E  TM=7.376E-01  e=2.234E-08  Simian T-lymphotropic virus 1
  7ku7-assembly1_C  TM=7.718E-01  e=5.314E-08  Rous sarcoma virus (strain Schmidt-Ruppin A)
  1c0m-assembly1_A  TM=7.492E-01  e=7.704E-08  Rous sarcoma virus
  1c1a-assembly1_B  TM=7.453E-01  e=7.704E-08  Rous sarcoma virus
  7jn3-assembly1_E  TM=6.435E-01  e=1.449E-08  Rous sarcoma virus (strain Schmidt-Ruppin A)